Protein 3M05 (pdb70)

Structure (mmCIF, N/CA/C/O backbone):
data_3M05
#
_entry.id   3M05
#
_cell.length_a   119.774
_cell.length_b   119.774
_cell.length_c   119.349
_cell.angle_alpha   90.00
_cell.angle_beta   90.00
_cell.angle_gamma   90.00
#
_symmetry.space_group_name_H-M   'P 43 21 2'
#
loop_
_entity.id
_entity.type
_entity.pdbx_description
1 polymer 'uncharacterized protein PEPE_1480'
2 non-polymer 'SULFATE ION'
3 water water
#
loop_
_atom_site.group_PDB
_atom_site.id
_atom_site.type_symbol
_atom_site.label_atom_id
_atom_site.label_alt_id
_atom_site.label_comp_id
_atom_site.label_asym_id
_atom_site.label_entity_id
_atom_site.label_seq_id
_atom_site.pdbx_PDB_ins_code
_atom_site.Cartn_x
_atom_site.Cartn_y
_atom_site.Cartn_z
_atom_site.occupancy
_atom_site.B_iso_or_equiv
_atom_site.auth_seq_id
_atom_site.auth_comp_id
_atom_site.auth_asym_id
_atom_site.auth_atom_id
_atom_site.pdbx_PDB_model_num
ATOM 1 N N . ALA A 1 3 ? 68.536 116.655 75.578 1.00 172.03 0 ALA A N 1
ATOM 2 C CA . ALA A 1 3 ? 69.024 115.540 76.383 1.00 173.11 0 ALA A CA 1
ATOM 3 C C . ALA A 1 3 ? 68.561 114.210 75.797 1.00 180.25 0 ALA A C 1
ATOM 4 O O . ALA A 1 3 ? 68.518 113.192 76.493 1.00 183.24 0 ALA A O 1
ATOM 14 N N . ALA A 1 5 ? 69.813 111.854 73.859 1.00 147.94 2 ALA A N 1
ATOM 15 C CA . ALA A 1 5 ? 70.964 111.137 73.307 1.00 135.39 2 ALA A CA 1
ATOM 16 C C . ALA A 1 5 ? 70.530 109.890 72.542 1.00 129.28 2 ALA A C 1
ATOM 17 O O . ALA A 1 5 ? 70.124 108.897 73.140 1.00 135.29 2 ALA A O 1
ATOM 19 N N . THR A 1 6 ? 70.612 109.944 71.219 1.00 114.38 3 THR A N 1
ATOM 20 C CA . THR A 1 6 ? 70.112 108.854 70.393 1.00 98.03 3 THR A CA 1
ATOM 21 C C . THR A 1 6 ? 71.241 108.153 69.669 1.00 90.28 3 THR A C 1
ATOM 22 O O . THR A 1 6 ? 72.225 108.782 69.274 1.00 90.14 3 THR A O 1
ATOM 26 N N . LYS A 1 7 ? 71.096 106.840 69.523 1.00 88.41 4 LYS A N 1
ATOM 27 C CA . LYS A 1 7 ? 72.041 106.017 68.776 1.00 86.56 4 LYS A CA 1
ATOM 28 C C . LYS A 1 7 ? 71.274 105.152 67.769 1.00 84.37 4 LYS A C 1
ATOM 29 O O . LYS A 1 7 ? 70.078 104.910 67.931 1.00 84.12 4 LYS A O 1
ATOM 35 N N . LEU A 1 8 ? 71.962 104.708 66.720 1.00 80.87 5 LEU A N 1
ATOM 36 C CA . LEU A 1 8 ? 71.396 103.763 65.761 1.00 73.27 5 LEU A CA 1
ATOM 37 C C . LEU A 1 8 ? 72.111 102.424 65.813 1.00 72.52 5 LEU A C 1
ATOM 38 O O . LEU A 1 8 ? 73.326 102.354 65.634 1.00 73.62 5 LEU A O 1
ATOM 43 N N . VAL A 1 9 ? 71.366 101.353 66.046 1.00 68.04 6 VAL A N 1
ATOM 44 C CA . VAL A 1 9 ? 71.984 100.038 65.999 1.00 71.48 6 VAL A CA 1
ATOM 45 C C . VAL A 1 9 ? 71.576 99.262 64.753 1.00 73.13 6 VAL A C 1
ATOM 46 O O . VAL A 1 9 ? 70.410 99.218 64.366 1.00 74.52 6 VAL A O 1
ATOM 50 N N . ILE A 1 10 ? 72.569 98.667 64.120 1.00 73.09 7 ILE A N 1
ATOM 51 C CA . ILE A 1 10 ? 72.354 97.878 62.932 1.00 77.82 7 ILE A CA 1
ATOM 52 C C . ILE A 1 10 ? 72.717 96.457 63.278 1.00 80.41 7 ILE A C 1
ATOM 53 O O . ILE A 1 10 ? 73.857 96.186 63.646 1.00 82.39 7 ILE A O 1
ATOM 58 N N . ALA A 1 11 ? 71.749 95.552 63.182 1.00 75.81 8 ALA A N 1
ATOM 59 C CA . ALA A 1 11 ? 71.988 94.163 63.534 1.00 71.37 8 ALA A CA 1
ATOM 60 C C . ALA A 1 11 ? 71.766 93.292 62.333 1.00 82.33 8 ALA A C 1
ATOM 61 O O . ALA A 1 11 ? 70.693 93.322 61.746 1.00 87.87 8 ALA A O 1
ATOM 63 N N . ILE A 1 12 ? 72.782 92.523 61.953 1.00 85.82 9 ILE A N 1
ATOM 64 C CA . ILE A 1 12 ? 72.617 91.576 60.858 1.00 77.51 9 ILE A CA 1
ATOM 65 C C . ILE A 1 12 ? 72.506 90.192 61.433 1.00 75.96 9 ILE A C 1
ATOM 66 O O . ILE A 1 12 ? 73.230 89.841 62.352 1.00 88.26 9 ILE A O 1
ATOM 71 N N . VAL A 1 13 ? 71.604 89.404 60.878 1.00 65.12 10 VAL A N 1
ATOM 72 C CA . VAL A 1 13 ? 71.043 88.294 61.619 1.00 69.77 10 VAL A CA 1
ATOM 73 C C . VAL A 1 13 ? 70.478 87.277 60.646 1.00 78.17 10 VAL A C 1
ATOM 74 O O . VAL A 1 13 ? 70.167 87.626 59.506 1.00 78.58 10 VAL A O 1
ATOM 78 N N . GLN A 1 14 ? 70.354 86.022 61.067 1.00 78.98 11 GLN A N 1
ATOM 79 C CA . GLN A 1 14 ? 69.943 85.005 60.111 1.00 89.69 11 GLN A CA 1
ATOM 80 C C . GLN A 1 14 ? 68.435 84.903 59.916 1.00 88.02 11 GLN A C 1
ATOM 81 O O . GLN A 1 14 ? 67.669 85.027 60.866 1.00 89.57 11 GLN A O 1
ATOM 87 N N . ASP A 1 15 ? 68.005 84.680 58.679 1.00 85.26 12 ASP A N 1
ATOM 88 C CA . ASP A 1 15 ? 66.573 84.611 58.410 1.00 81.37 12 ASP A CA 1
ATOM 89 C C . ASP A 1 15 ? 65.839 83.774 59.470 1.00 82.54 12 ASP A C 1
ATOM 90 O O . ASP A 1 15 ? 64.748 84.137 59.899 1.00 83.24 12 ASP A O 1
ATOM 95 N N . LYS A 1 16 ? 66.452 82.676 59.911 1.00 85.47 13 LYS A N 1
ATOM 96 C CA . LYS A 1 16 ? 65.847 81.764 60.891 1.00 91.72 13 LYS A CA 1
ATOM 97 C C . LYS A 1 16 ? 65.406 82.495 62.140 1.00 94.93 13 LYS A C 1
ATOM 98 O O . LYS A 1 16 ? 64.289 82.297 62.619 1.00 99.33 13 LYS A O 1
ATOM 104 N N . ASP A 1 17 ? 66.289 83.344 62.664 1.00 91.24 14 ASP A N 1
ATOM 105 C CA . ASP A 1 17 ? 66.047 84.016 63.938 1.00 93.58 14 ASP A CA 1
ATOM 106 C C . ASP A 1 17 ? 65.298 85.327 63.792 1.00 95.18 14 ASP A C 1
ATOM 107 O O . ASP A 1 17 ? 64.775 85.862 64.769 1.00 99.79 14 ASP A O 1
ATOM 112 N N . ALA A 1 18 ? 65.244 85.840 62.571 1.00 92.43 15 ALA A N 1
ATOM 113 C CA . ALA A 1 18 ? 64.638 87.141 62.317 1.00 88.34 15 ALA A CA 1
ATOM 114 C C . ALA A 1 18 ? 63.182 87.259 62.780 1.00 86.87 15 ALA A C 1
ATOM 115 O O . ALA A 1 18 ? 62.751 88.312 63.235 1.00 85.21 15 ALA A O 1
ATOM 117 N N . ASN A 1 19 ? 62.411 86.191 62.672 1.00 87.21 16 ASN A N 1
ATOM 118 C CA . ASN A 1 19 ? 61.032 86.295 63.111 1.00 89.24 16 ASN A CA 1
ATOM 119 C C . ASN A 1 19 ? 60.898 86.522 64.604 1.00 88.45 16 ASN A C 1
ATOM 120 O O . ASN A 1 19 ? 60.406 87.556 65.030 1.00 86.61 16 ASN A O 1
ATOM 125 N N . TYR A 1 20 ? 61.352 85.560 65.394 1.00 91.12 17 TYR A N 1
ATOM 126 C CA . TYR A 1 20 ? 61.336 85.682 66.846 1.00 87.78 17 TYR A CA 1
ATOM 127 C C . TYR A 1 20 ? 61.934 86.995 67.335 1.00 89.23 17 TYR A C 1
ATOM 128 O O . TYR A 1 20 ? 61.403 87.620 68.243 1.00 97.35 17 TYR A O 1
ATOM 137 N N . LEU A 1 21 ? 63.046 87.410 66.746 1.00 82.17 18 LEU A N 1
ATOM 138 C CA . LEU A 1 21 ? 63.650 88.672 67.138 1.00 83.07 18 LEU A CA 1
ATOM 139 C C . LEU A 1 21 ? 62.699 89.847 66.931 1.00 87.87 18 LEU A C 1
ATOM 140 O O . LEU A 1 21 ? 62.445 90.618 67.848 1.00 89.89 18 LEU A O 1
ATOM 145 N N . SER A 1 22 ? 62.175 89.988 65.721 1.00 89.07 19 SER A N 1
ATOM 146 C CA . SER A 1 22 ? 61.330 91.131 65.411 1.00 81.20 19 SER A CA 1
ATOM 147 C C . SER A 1 22 ? 60.114 91.166 66.308 1.00 80.93 19 SER A C 1
ATOM 148 O O . SER A 1 22 ? 59.660 92.238 66.664 1.00 88.76 19 SER A O 1
ATOM 151 N N . ASP A 1 23 ? 59.597 89.999 66.678 1.00 80.45 20 ASP A N 1
ATOM 152 C CA . ASP A 1 23 ? 58.481 89.920 67.625 1.00 88.52 20 ASP A CA 1
ATOM 153 C C . ASP A 1 23 ? 58.931 90.330 69.018 1.00 86.71 20 ASP A C 1
ATOM 154 O O . ASP A 1 23 ? 58.179 90.935 69.772 1.00 85.17 20 ASP A O 1
ATOM 159 N N . GLN A 1 24 ? 60.166 89.988 69.351 1.00 83.80 21 GLN A N 1
ATOM 160 C CA . GLN A 1 24 ? 60.748 90.370 70.619 1.00 81.19 21 GLN A CA 1
ATOM 161 C C . GLN A 1 24 ? 60.753 91.874 70.707 1.00 80.10 21 GLN A C 1
ATOM 162 O O . GLN A 1 24 ? 60.139 92.447 71.587 1.00 87.21 21 GLN A O 1
ATOM 168 N N . PHE A 1 25 ? 61.449 92.506 69.774 1.00 79.79 22 PHE A N 1
ATOM 169 C CA . PHE A 1 25 ? 61.506 93.962 69.670 1.00 85.15 22 PHE A CA 1
ATOM 170 C C . PHE A 1 25 ? 60.183 94.664 69.906 1.00 84.81 22 PHE A C 1
ATOM 171 O O . PHE A 1 25 ? 60.126 95.724 70.532 1.00 83.32 22 PHE A O 1
ATOM 179 N N . ILE A 1 26 ? 59.123 94.090 69.360 1.00 77.78 23 ILE A N 1
ATOM 180 C CA . ILE A 1 26 ? 57.817 94.693 69.479 1.00 74.43 23 ILE A CA 1
ATOM 181 C C . ILE A 1 26 ? 57.350 94.579 70.923 1.00 83.40 23 ILE A C 1
ATOM 182 O O . ILE A 1 26 ? 57.081 95.581 71.565 1.00 83.63 23 ILE A O 1
ATOM 187 N N . ASP A 1 27 ? 57.281 93.359 71.445 1.00 92.75 24 ASP A N 1
ATOM 188 C CA . ASP A 1 27 ? 56.840 93.146 72.823 1.00 98.00 24 ASP A CA 1
ATOM 189 C C . ASP A 1 27 ? 57.788 93.817 73.798 1.00 91.54 24 ASP A C 1
ATOM 190 O O . ASP A 1 27 ? 57.505 93.926 74.976 1.00 99.27 24 ASP A O 1
ATOM 195 N N . GLN A 1 28 ? 58.928 94.261 73.304 1.00 84.52 25 GLN A N 1
ATOM 196 C CA . GLN A 1 28 ? 59.910 94.886 74.166 1.00 91.47 25 GLN A CA 1
ATOM 197 C C . GLN A 1 28 ? 59.906 96.369 73.916 1.00 87.83 25 GLN A C 1
ATOM 198 O O . GLN A 1 28 ? 60.705 97.113 74.472 1.00 84.35 25 GLN A O 1
ATOM 204 N N . ASN A 1 29 ? 59.012 96.805 73.047 1.00 92.26 26 ASN A N 1
ATOM 205 C CA . ASN A 1 29 ? 58.854 98.225 72.846 1.00 94.07 26 ASN A CA 1
ATOM 206 C C . ASN A 1 29 ? 60.129 98.785 72.214 1.00 86.38 26 ASN A C 1
ATOM 207 O O . ASN A 1 29 ? 60.762 99.698 72.740 1.00 84.30 26 ASN A O 1
ATOM 212 N N . VAL A 1 30 ? 60.510 98.210 71.079 1.00 79.09 27 VAL A N 1
ATOM 213 C CA . VAL A 1 30 ? 61.658 98.696 70.336 1.00 79.62 27 VAL A CA 1
ATOM 214 C C . VAL A 1 30 ? 61.278 98.941 68.885 1.00 85.38 27 VAL A C 1
ATOM 215 O O . VAL A 1 30 ? 60.970 97.995 68.151 1.00 91.21 27 VAL A O 1
ATOM 219 N N . ARG A 1 31 ? 61.286 100.201 68.461 1.00 83.11 28 ARG A N 1
ATOM 220 C CA . ARG A 1 31 ? 60.941 100.487 67.077 1.00 84.79 28 ARG A CA 1
ATOM 221 C C . ARG A 1 31 ? 62.124 100.050 66.208 1.00 80.42 28 ARG A C 1
ATOM 222 O O . ARG A 1 31 ? 63.131 100.746 66.111 1.00 79.90 28 ARG A O 1
ATOM 230 N N . ALA A 1 32 ? 62.007 98.867 65.616 1.00 77.24 29 ALA A N 1
ATOM 231 C CA . ALA A 1 32 ? 62.993 98.387 64.661 1.00 76.20 29 ALA A CA 1
ATOM 232 C C . ALA A 1 32 ? 62.392 98.392 63.263 1.00 77.71 29 ALA A C 1
ATOM 233 O O . ALA A 1 32 ? 61.194 98.196 63.097 1.00 83.95 29 ALA A O 1
ATOM 235 N N . THR A 1 33 ? 63.221 98.632 62.258 1.00 73.84 30 THR A N 1
ATOM 236 C CA . THR A 1 33 ? 62.792 98.476 60.879 1.00 78.07 30 THR A CA 1
ATOM 237 C C . THR A 1 33 ? 63.689 97.453 60.194 1.00 76.29 30 THR A C 1
ATOM 238 O O . THR A 1 33 ? 64.905 97.454 60.364 1.00 80.13 30 THR A O 1
ATOM 242 N N . LYS A 1 34 ? 63.078 96.575 59.420 1.00 71.24 31 LYS A N 1
ATOM 243 C CA . LYS A 1 34 ? 63.752 95.369 58.981 1.00 72.39 31 LYS A CA 1
ATOM 244 C C . LYS A 1 34 ? 63.937 95.348 57.477 1.00 74.20 31 LYS A C 1
ATOM 245 O O . LYS A 1 34 ? 62.982 95.513 56.722 1.00 78.45 31 LYS A O 1
ATOM 251 N N . LEU A 1 35 ? 65.178 95.151 57.049 1.00 77.85 32 LEU A N 1
ATOM 252 C CA . LEU A 1 35 ? 65.500 94.999 55.633 1.00 82.74 32 LEU A CA 1
ATOM 253 C C . LEU A 1 35 ? 65.872 93.561 55.405 1.00 83.05 32 LEU A C 1
ATOM 254 O O . LEU A 1 35 ? 66.281 92.869 56.329 1.00 81.59 32 LEU A O 1
ATOM 259 N N . SER A 1 36 ? 65.752 93.108 54.168 1.00 83.73 33 SER A N 1
ATOM 260 C CA . SER A 1 36 ? 66.307 91.817 53.829 1.00 81.64 33 SER A CA 1
ATOM 261 C C . SER A 1 36 ? 67.484 92.015 52.894 1.00 77.06 33 SER A C 1
ATOM 262 O O . SER A 1 36 ? 67.440 92.798 51.948 1.00 75.34 33 SER A O 1
ATOM 265 N N . THR A 1 37 ? 68.542 91.281 53.180 1.00 76.92 34 THR A N 1
ATOM 266 C CA . THR A 1 37 ? 69.818 91.504 52.559 1.00 75.98 34 THR A CA 1
ATOM 267 C C . THR A 1 37 ? 70.405 90.161 52.134 1.00 80.06 34 THR A C 1
ATOM 268 O O . THR A 1 37 ? 69.760 89.120 52.277 1.00 84.89 34 THR A O 1
ATOM 272 N N . THR A 1 38 ? 71.606 90.178 51.577 1.00 78.78 35 THR A N 1
ATOM 273 C CA . THR A 1 38 ? 72.350 88.936 51.450 1.00 80.70 35 THR A CA 1
ATOM 274 C C . THR A 1 38 ? 73.682 89.104 52.151 1.00 83.73 35 THR A C 1
ATOM 275 O O . THR A 1 38 ? 74.085 90.224 52.486 1.00 81.66 35 THR A O 1
ATOM 279 N N . GLY A 1 39 ? 74.356 87.985 52.375 1.00 81.88 36 GLY A N 1
ATOM 280 C CA . GLY A 1 39 ? 75.655 88.005 53.003 1.00 85.51 36 GLY A CA 1
ATOM 281 C C . GLY A 1 39 ? 76.271 86.633 53.148 1.00 89.46 36 GLY A C 1
ATOM 282 O O . GLY A 1 39 ? 75.652 85.584 52.881 1.00 84.95 36 GLY A O 1
ATOM 283 N N . GLY A 1 40 ? 77.516 86.640 53.595 1.00 92.10 37 GLY A N 1
ATOM 284 C CA . GLY A 1 40 ? 78.191 85.390 53.835 1.00 101.15 37 GLY A CA 1
ATOM 285 C C . GLY A 1 40 ? 78.908 84.925 52.594 1.00 102.92 37 GLY A C 1
ATOM 286 O O . GLY A 1 40 ? 78.772 85.514 51.511 1.00 103.06 37 GLY A O 1
ATOM 287 N N . PHE A 1 41 ? 79.682 83.864 52.770 1.00 95.12 38 PHE A N 1
ATOM 288 C CA . PHE A 1 41 ? 80.489 83.304 51.709 1.00 91.16 38 PHE A CA 1
ATOM 289 C C . PHE A 1 41 ? 79.591 82.899 50.544 1.00 92.03 38 PHE A C 1
ATOM 290 O O . PHE A 1 41 ? 79.938 83.078 49.371 1.00 89.84 38 PHE A O 1
ATOM 298 N N . LEU A 1 42 ? 78.421 82.366 50.879 1.00 88.88 39 LEU A N 1
ATOM 299 C CA . LEU A 1 42 ? 77.512 81.850 49.872 1.00 80.54 39 LEU A CA 1
ATOM 300 C C . LEU A 1 42 ? 76.553 82.921 49.388 1.00 84.14 39 LEU A C 1
ATOM 301 O O . LEU A 1 42 ? 75.749 82.691 48.480 1.00 85.48 39 LEU A O 1
ATOM 306 N N . GLN A 1 43 ? 76.655 84.095 49.997 1.00 85.01 40 GLN A N 1
ATOM 307 C CA . GLN A 1 43 ? 75.832 85.230 49.614 1.00 84.04 40 GLN A CA 1
ATOM 308 C C . GLN A 1 43 ? 74.368 84.862 49.704 1.00 82.97 40 GLN A C 1
ATOM 309 O O . GLN A 1 43 ? 73.570 85.178 48.818 1.00 69.48 40 GLN A O 1
ATOM 315 N N . SER A 1 44 ? 74.038 84.190 50.800 1.00 88.47 41 SER A N 1
ATOM 316 C CA . SER A 1 44 ? 72.695 83.734 51.044 1.00 88.41 41 SER A CA 1
ATOM 317 C C . SER A 1 44 ? 71.882 84.874 51.595 1.00 88.05 41 SER A C 1
ATOM 318 O O . SER A 1 44 ? 72.374 85.988 51.742 1.00 90.25 41 SER A O 1
ATOM 321 N N . GLY A 1 45 ? 70.626 84.592 51.905 1.00 85.76 42 GLY A N 1
ATOM 322 C CA . GLY A 1 45 ? 69.743 85.612 52.418 1.00 82.04 42 GLY A CA 1
ATOM 323 C C . GLY A 1 45 ? 69.835 85.699 53.914 1.00 86.65 42 GLY A C 1
ATOM 324 O O . GLY A 1 45 ? 69.961 84.693 54.608 1.00 96.29 42 GLY A O 1
ATOM 325 N N . ASN A 1 46 ? 69.789 86.920 54.414 1.00 85.23 43 ASN A N 1
ATOM 326 C CA . ASN A 1 46 ? 69.681 87.148 55.841 1.00 83.86 43 ASN A CA 1
ATOM 327 C C . ASN A 1 46 ? 68.873 88.414 56.039 1.00 85.56 43 ASN A C 1
ATOM 328 O O . ASN A 1 46 ? 68.397 88.990 55.067 1.00 91.59 43 ASN A O 1
ATOM 333 N N . THR A 1 47 ? 68.692 88.845 57.280 1.00 78.14 44 THR A N 1
ATOM 334 C CA . THR A 1 47 ? 68.054 90.129 57.484 1.00 75.81 44 THR A CA 1
ATOM 335 C C . THR A 1 47 ? 68.893 91.092 58.310 1.00 77.89 44 THR A C 1
ATOM 336 O O . THR A 1 47 ? 69.747 90.698 59.096 1.00 73.80 44 THR A O 1
ATOM 340 N N . THR A 1 48 ? 68.626 92.370 58.097 1.00 81.10 45 THR A N 1
ATOM 341 C CA . THR A 1 48 ? 69.321 93.442 58.755 1.00 78.16 45 THR A CA 1
ATOM 342 C C . THR A 1 48 ? 68.244 94.245 59.433 1.00 80.02 45 THR A C 1
ATOM 343 O O . THR A 1 48 ? 67.176 94.453 58.873 1.00 82.34 45 THR A O 1
ATOM 347 N N . PHE A 1 49 ? 68.520 94.671 60.655 1.00 80.86 46 PHE A N 1
ATOM 348 C CA . PHE A 1 49 ? 67.618 95.523 61.395 1.00 73.20 46 PHE A CA 1
ATOM 349 C C . PHE A 1 49 ? 68.258 96.888 61.577 1.00 73.79 46 PHE A C 1
ATOM 350 O O . PHE A 1 49 ? 69.470 96.997 61.741 1.00 70.26 46 PHE A O 1
ATOM 366 N N . ILE A 1 51 ? 67.718 100.348 64.012 1.00 84.58 48 ILE A N 1
ATOM 367 C CA . ILE A 1 51 ? 67.011 100.652 65.235 1.00 85.69 48 ILE A CA 1
ATOM 368 C C . ILE A 1 51 ? 67.399 101.999 65.813 1.00 90.02 48 ILE A C 1
ATOM 369 O O . ILE A 1 51 ? 68.469 102.142 66.408 1.00 87.28 48 ILE A O 1
ATOM 374 N N . GLY A 1 52 ? 66.524 102.985 65.630 1.00 88.40 49 GLY A N 1
ATOM 375 C CA . GLY A 1 52 ? 66.664 104.245 66.332 1.00 90.50 49 GLY A CA 1
ATOM 376 C C . GLY A 1 52 ? 66.272 104.012 67.774 1.00 90.48 49 GLY A C 1
ATOM 377 O O . GLY A 1 52 ? 65.154 103.569 68.046 1.00 101.15 49 GLY A O 1
ATOM 378 N N . ILE A 1 53 ? 67.190 104.289 68.695 1.00 74.42 50 ILE A N 1
ATOM 379 C CA . ILE A 1 53 ? 66.944 104.050 70.112 1.00 78.75 50 ILE A CA 1
ATOM 380 C C . ILE A 1 53 ? 67.725 105.043 70.975 1.00 85.35 50 ILE A C 1
ATOM 381 O O . ILE A 1 53 ? 68.757 105.564 70.554 1.00 92.88 50 ILE A O 1
ATOM 386 N N . GLU A 1 54 ? 67.236 105.312 72.181 1.00 82.95 51 GLU A N 1
ATOM 387 C CA . GLU A 1 54 ? 67.937 106.217 73.086 1.00 86.30 51 GLU A CA 1
ATOM 388 C C . GLU A 1 54 ? 69.158 105.527 73.690 1.00 93.47 51 GLU A C 1
ATOM 389 O O . GLU A 1 54 ? 69.096 104.367 74.085 1.00 93.09 51 GLU A O 1
ATOM 395 N N . GLU A 1 55 ? 70.265 106.257 73.760 1.00 96.70 52 GLU A N 1
ATOM 396 C CA . GLU A 1 55 ? 71.541 105.721 74.222 1.00 89.81 52 GLU A CA 1
ATOM 397 C C . GLU A 1 55 ? 71.415 104.830 75.438 1.00 86.53 52 GLU A C 1
ATOM 398 O O . GLU A 1 55 ? 71.975 103.743 75.474 1.00 86.59 52 GLU A O 1
ATOM 404 N N . GLU A 1 56 ? 70.681 105.296 76.440 1.00 94.20 53 GLU A N 1
ATOM 405 C CA . GLU A 1 56 ? 70.560 104.571 77.705 1.00 97.27 53 GLU A CA 1
ATOM 406 C C . GLU A 1 56 ? 70.045 103.141 77.505 1.00 92.24 53 GLU A C 1
ATOM 407 O O . GLU A 1 56 ? 70.347 102.249 78.296 1.00 88.75 53 GLU A O 1
ATOM 413 N N . ARG A 1 57 ? 69.303 102.917 76.426 1.00 91.91 54 ARG A N 1
ATOM 414 C CA . ARG A 1 57 ? 68.658 101.623 76.198 1.00 92.02 54 ARG A CA 1
ATOM 415 C C . ARG A 1 57 ? 69.440 100.625 75.339 1.00 92.77 54 ARG A C 1
ATOM 416 O O . ARG A 1 57 ? 69.023 99.475 75.190 1.00 98.43 54 ARG A O 1
ATOM 424 N N . VAL A 1 58 ? 70.548 101.057 74.754 1.00 81.41 55 VAL A N 1
ATOM 425 C CA . VAL A 1 58 ? 71.301 100.185 73.862 1.00 79.99 55 VAL A CA 1
ATOM 426 C C . VAL A 1 58 ? 71.591 98.774 74.392 1.00 89.06 55 VAL A C 1
ATOM 427 O O . VAL A 1 58 ? 71.252 97.771 73.753 1.00 85.44 55 VAL A O 1
ATOM 431 N N . PRO A 1 59 ? 72.238 98.685 75.560 1.00 91.05 56 PRO A N 1
ATOM 432 C CA . PRO A 1 59 ? 72.640 97.357 76.025 1.00 89.13 56 PRO A CA 1
ATOM 433 C C . PRO A 1 59 ? 71.424 96.467 76.222 1.00 88.23 56 PRO A C 1
ATOM 434 O O . PRO A 1 59 ? 71.536 95.246 76.037 1.00 88.66 56 PRO A O 1
ATOM 438 N N . GLU A 1 60 ? 70.293 97.073 76.592 1.00 80.62 57 GLU A N 1
ATOM 439 C CA . GLU A 1 60 ? 69.032 96.349 76.644 1.00 82.10 57 GLU A CA 1
ATOM 440 C C . GLU A 1 60 ? 68.811 95.693 75.286 1.00 78.81 57 GLU A C 1
ATOM 441 O O . GLU A 1 60 ? 68.675 94.473 75.176 1.00 79.09 57 GLU A O 1
ATOM 447 N N . VAL A 1 61 ? 68.804 96.516 74.250 1.00 69.64 58 VAL A N 1
ATOM 448 C CA . VAL A 1 61 ? 68.668 96.032 72.892 1.00 72.18 58 VAL A CA 1
ATOM 449 C C . VAL A 1 61 ? 69.694 94.958 72.525 1.00 79.32 58 VAL A C 1
ATOM 450 O O . VAL A 1 61 ? 69.341 93.929 71.952 1.00 83.73 58 VAL A O 1
ATOM 454 N N . LEU A 1 62 ? 70.969 95.196 72.821 1.00 79.63 59 LEU A N 1
ATOM 455 C CA . LEU A 1 62 ? 71.993 94.219 72.447 1.00 79.79 59 LEU A CA 1
ATOM 456 C C . LEU A 1 62 ? 71.738 92.872 73.099 1.00 85.20 59 LEU A C 1
ATOM 457 O O . LEU A 1 62 ? 71.921 91.828 72.472 1.00 81.07 59 LEU A O 1
ATOM 462 N N . GLU A 1 63 ? 71.308 92.893 74.356 1.00 90.39 60 GLU A N 1
ATOM 463 C CA . GLU A 1 63 ? 71.041 91.644 75.036 1.00 98.23 60 GLU A CA 1
ATOM 464 C C . GLU A 1 63 ? 69.823 90.965 74.431 1.00 91.78 60 GLU A C 1
ATOM 465 O O . GLU A 1 63 ? 69.774 89.744 74.330 1.00 88.49 60 GLU A O 1
ATOM 471 N N . ILE A 1 64 ? 68.845 91.756 74.015 1.00 91.84 61 ILE A N 1
ATOM 472 C CA . ILE A 1 64 ? 67.673 91.205 73.339 1.00 92.05 61 ILE A CA 1
ATOM 473 C C . ILE A 1 64 ? 68.111 90.372 72.146 1.00 89.40 61 ILE A C 1
ATOM 474 O O . ILE A 1 64 ? 67.600 89.270 71.914 1.00 91.91 61 ILE A O 1
ATOM 479 N N . ILE A 1 65 ? 69.064 90.921 71.399 1.00 77.81 62 ILE A N 1
ATOM 480 C CA . ILE A 1 65 ? 69.590 90.289 70.201 1.00 75.88 62 ILE A CA 1
ATOM 481 C C . ILE A 1 65 ? 70.412 89.053 70.530 1.00 77.75 62 ILE A C 1
ATOM 482 O O . ILE A 1 65 ? 70.216 87.991 69.946 1.00 73.36 62 ILE A O 1
ATOM 487 N N . LYS A 1 66 ? 71.348 89.197 71.458 1.00 81.12 63 LYS A N 1
ATOM 488 C CA . LYS A 1 66 ? 72.222 88.093 71.807 1.00 78.41 63 LYS A CA 1
ATOM 489 C C . LYS A 1 66 ? 71.407 86.852 72.107 1.00 79.45 63 LYS A C 1
ATOM 490 O O . LYS A 1 66 ? 71.678 85.785 71.566 1.00 84.60 63 LYS A O 1
ATOM 496 N N . LYS A 1 67 ? 70.395 87.005 72.952 1.00 76.24 64 LYS A N 1
ATOM 497 C CA . LYS A 1 67 ? 69.537 85.892 73.334 1.00 83.42 64 LYS A CA 1
ATOM 498 C C . LYS A 1 67 ? 68.812 85.309 72.128 1.00 92.20 64 LYS A C 1
ATOM 499 O O . LYS A 1 67 ? 68.686 84.089 71.981 1.00 95.59 64 LYS A O 1
ATOM 505 N N . ALA A 1 68 ? 68.333 86.198 71.267 1.00 93.29 65 ALA A N 1
ATOM 506 C CA . ALA A 1 68 ? 67.510 85.808 70.134 1.00 91.68 65 ALA A CA 1
ATOM 507 C C . ALA A 1 68 ? 68.296 85.101 69.045 1.00 88.23 65 ALA A C 1
ATOM 508 O O . ALA A 1 68 ? 67.761 84.242 68.353 1.00 92.78 65 ALA A O 1
ATOM 510 N N . SER A 1 69 ? 69.564 85.462 68.898 1.00 79.33 66 SER A N 1
ATOM 511 C CA . SER A 1 69 ? 70.288 85.130 67.686 1.00 82.00 66 SER A CA 1
ATOM 512 C C . SER A 1 69 ? 71.743 84.723 67.882 1.00 89.00 66 SER A C 1
ATOM 513 O O . SER A 1 69 ? 72.500 84.649 66.917 1.00 92.59 66 SER A O 1
ATOM 516 N N . HIS A 1 70 ? 72.149 84.467 69.116 1.00 88.01 67 HIS A N 1
ATOM 517 C CA . HIS A 1 70 ? 73.521 84.053 69.336 1.00 87.63 67 HIS A CA 1
ATOM 518 C C . HIS A 1 70 ? 73.794 82.806 68.505 1.00 86.76 67 HIS A C 1
ATOM 519 O O . HIS A 1 70 ? 72.868 82.116 68.097 1.00 80.26 67 HIS A O 1
ATOM 526 N N . THR A 1 71 ? 75.072 82.552 68.239 1.00 87.67 68 THR A N 1
ATOM 527 C CA . THR A 1 71 ? 75.529 81.334 67.582 1.00 80.93 68 THR A CA 1
ATOM 528 C C . THR A 1 71 ? 75.351 80.134 68.499 1.00 81.02 68 THR A C 1
ATOM 529 O O . THR A 1 71 ? 75.786 80.134 69.651 1.00 80.35 68 THR A O 1
ATOM 533 N N . ARG A 1 72 ? 74.717 79.100 67.984 1.00 82.90 69 ARG A N 1
ATOM 534 C CA . ARG A 1 72 ? 74.556 77.887 68.742 1.00 85.37 69 ARG A CA 1
ATOM 535 C C . ARG A 1 72 ? 74.702 76.761 67.763 1.00 93.70 69 ARG A C 1
ATOM 536 O O . ARG A 1 72 ? 74.778 77.003 66.559 1.00 93.21 69 ARG A O 1
ATOM 544 N N . GLU A 1 73 ? 74.775 75.531 68.259 1.00 98.94 70 GLU A N 1
ATOM 545 C CA . GLU A 1 73 ? 74.600 74.400 67.361 1.00 101.32 70 GLU A CA 1
ATOM 546 C C . GLU A 1 73 ? 73.377 73.595 67.760 1.00 99.53 70 GLU A C 1
ATOM 547 O O . GLU A 1 73 ? 72.973 73.590 68.923 1.00 94.30 70 GLU A O 1
ATOM 553 N N . GLU A 1 74 ? 72.763 72.957 66.774 1.00 101.76 71 GLU A N 1
ATOM 554 C CA . GLU A 1 74 ? 71.568 72.181 67.015 1.00 108.34 71 GLU A CA 1
ATOM 555 C C . GLU A 1 74 ? 71.652 70.836 66.313 1.00 114.51 71 GLU A C 1
ATOM 556 O O . GLU A 1 74 ? 72.546 70.597 65.505 1.00 109.61 71 GLU A O 1
ATOM 562 N N . PHE A 1 75 ? 70.720 69.951 66.633 1.00 124.86 72 PHE A N 1
ATOM 563 C CA . PHE A 1 75 ? 70.699 68.646 65.999 1.00 130.02 72 PHE A CA 1
ATOM 564 C C . PHE A 1 75 ? 69.852 68.671 64.742 1.00 131.38 72 PHE A C 1
ATOM 565 O O . PHE A 1 75 ? 68.718 69.170 64.741 1.00 125.55 72 PHE A O 1
ATOM 581 N N . THR A 1 77 ? 68.967 66.341 60.957 1.00 157.45 74 THR A N 1
ATOM 582 C CA . THR A 1 77 ? 69.102 65.247 60.011 1.00 161.77 74 THR A CA 1
ATOM 583 C C . THR A 1 77 ? 68.824 65.795 58.604 1.00 157.07 74 THR A C 1
ATOM 584 O O . THR A 1 77 ? 67.907 66.609 58.414 1.00 148.19 74 THR A O 1
ATOM 588 N N . PRO A 1 78 ? 69.645 65.372 57.625 1.00 156.01 75 PRO A N 1
ATOM 589 C CA . PRO A 1 78 ? 69.546 65.717 56.197 1.00 153.63 75 PRO A CA 1
ATOM 590 C C . PRO A 1 78 ? 68.108 65.695 55.651 1.00 148.11 75 PRO A C 1
ATOM 591 O O . PRO A 1 78 ? 67.853 65.153 54.569 1.00 141.31 75 PRO A O 1
ATOM 595 N N . TYR A 1 92 ? 70.630 59.318 61.212 1.00 163.06 89 TYR A N 1
ATOM 596 C CA . TYR A 1 92 ? 71.599 59.694 62.240 1.00 165.81 89 TYR A CA 1
ATOM 597 C C . TYR A 1 92 ? 71.775 61.215 62.343 1.00 174.65 89 TYR A C 1
ATOM 598 O O . TYR A 1 92 ? 72.638 61.787 61.670 1.00 175.99 89 TYR A O 1
ATOM 600 N N . PRO A 1 93 ? 70.951 61.874 63.187 1.00 173.15 90 PRO A N 1
ATOM 601 C CA . PRO A 1 93 ? 71.072 63.316 63.425 1.00 164.29 90 PRO A CA 1
ATOM 602 C C . PRO A 1 93 ? 72.509 63.761 63.700 1.00 155.64 90 PRO A C 1
ATOM 603 O O . PRO A 1 93 ? 73.326 63.001 64.224 1.00 147.75 90 PRO A O 1
ATOM 607 N N . ILE A 1 94 ? 72.805 65.002 63.334 1.00 155.77 91 ILE A N 1
ATOM 608 C CA . ILE A 1 94 ? 74.128 65.570 63.547 1.00 154.80 91 ILE A CA 1
ATOM 609 C C . ILE A 1 94 ? 74.029 66.975 64.168 1.00 147.71 91 ILE A C 1
ATOM 610 O O . ILE A 1 94 ? 73.118 67.749 63.860 1.00 145.72 91 ILE A O 1
ATOM 615 N N . LYS A 1 95 ? 74.951 67.276 65.076 1.00 137.62 92 LYS A N 1
ATOM 616 C CA . LYS A 1 95 ? 75.046 68.601 65.660 1.00 124.95 92 LYS A CA 1
ATOM 617 C C . LYS A 1 95 ? 75.617 69.527 64.599 1.00 111.93 92 LYS A C 1
ATOM 618 O O . LYS A 1 95 ? 76.691 69.278 64.052 1.00 104.08 92 LYS A O 1
ATOM 624 N N . VAL A 1 96 ? 74.888 70.592 64.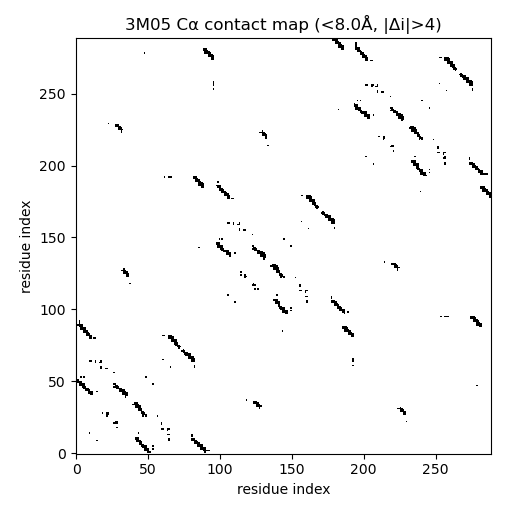300 1.00 109.25 93 VAL A N 1
ATOM 625 C CA . VAL A 1 96 ? 75.339 71.566 63.313 1.00 106.93 93 VAL A CA 1
ATOM 626 C C . VAL A 1 96 ? 75.143 73.019 63.802 1.00 97.15 93 VAL A C 1
ATOM 627 O O . VAL A 1 96 ? 74.217 73.316 64.563 1.00 94.25 93 VAL A O 1
ATOM 631 N N . GLN A 1 97 ? 76.038 73.909 63.377 1.00 88.23 94 GLN A N 1
ATOM 632 C CA . GLN A 1 97 ? 76.070 75.275 63.888 1.00 85.68 94 GLN A CA 1
ATOM 633 C C . GLN A 1 97 ? 75.117 76.191 63.125 1.00 91.73 94 GLN A C 1
ATOM 634 O O . GLN A 1 97 ? 75.014 76.126 61.889 1.00 85.59 94 GLN A O 1
ATOM 640 N N . VAL A 1 98 ? 74.427 77.040 63.885 1.00 93.06 95 VAL A N 1
ATOM 641 C CA . VAL A 1 98 ? 73.362 77.897 63.377 1.00 81.34 95 VAL A CA 1
ATOM 642 C C . VAL A 1 98 ? 73.371 79.209 64.129 1.00 83.60 95 VAL A C 1
ATOM 643 O O . VAL A 1 98 ? 73.937 79.310 65.212 1.00 83.86 95 VAL A O 1
ATOM 647 N N . GLY A 1 99 ? 72.731 80.216 63.556 1.00 88.21 96 GLY A N 1
ATOM 648 C CA . GLY A 1 99 ? 72.636 81.502 64.214 1.00 91.12 96 GLY A CA 1
ATOM 64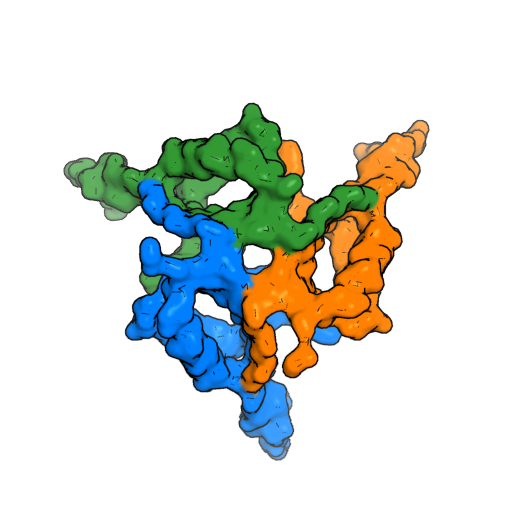9 C C . GLY A 1 99 ? 73.858 82.367 64.014 1.00 85.90 96 GLY A C 1
ATOM 650 O O . GLY A 1 99 ? 74.618 82.182 63.070 1.00 84.91 96 GLY A O 1
ATOM 651 N N . GLY A 1 100 ? 74.052 83.313 64.919 1.00 84.54 97 GLY A N 1
ATOM 652 C CA . GLY A 1 100 ? 75.106 84.291 64.767 1.00 81.39 97 GLY A CA 1
ATOM 653 C C . GLY A 1 100 ? 74.504 85.637 64.446 1.00 83.07 97 GLY A C 1
ATOM 654 O O . GLY A 1 100 ? 73.542 85.739 63.689 1.00 93.77 97 GLY A O 1
ATOM 655 N N . ALA A 1 101 ? 75.066 86.675 65.043 1.00 78.10 98 ALA A N 1
ATOM 656 C CA . ALA A 1 101 ? 74.599 88.033 64.831 1.00 73.53 98 ALA A CA 1
ATOM 657 C C . ALA A 1 101 ? 75.810 88.929 64.820 1.00 81.08 98 ALA A C 1
ATOM 658 O O . ALA A 1 101 ? 76.711 88.767 65.623 1.00 89.88 98 ALA A O 1
ATOM 660 N N . THR A 1 102 ? 75.853 89.868 63.898 1.00 85.02 99 THR A N 1
ATOM 661 C CA . THR A 1 102 ? 76.864 90.904 63.978 1.00 89.84 99 THR A CA 1
ATOM 662 C C . THR A 1 102 ? 76.108 92.216 64.123 1.00 84.03 99 THR A C 1
ATOM 663 O O . THR A 1 102 ? 75.113 92.450 63.434 1.00 79.41 99 THR A O 1
ATOM 667 N N . VAL A 1 103 ? 76.530 93.044 65.066 1.00 76.34 100 VAL A N 1
ATOM 668 C CA . VAL A 1 103 ? 75.799 94.276 65.305 1.00 76.35 100 VAL A CA 1
ATOM 669 C C . VAL A 1 103 ? 76.738 95.425 65.557 1.00 75.22 100 VAL A C 1
ATOM 670 O O . VAL A 1 103 ? 77.819 95.250 66.091 1.00 73.09 100 VAL A O 1
ATOM 674 N N . LEU A 1 104 ? 76.324 96.604 65.125 1.00 80.32 101 LEU A N 1
ATOM 675 C CA . LEU A 1 104 ? 77.130 97.790 65.302 1.00 84.44 101 LEU A CA 1
ATOM 676 C C . LEU A 1 104 ? 76.221 98.940 65.694 1.00 83.64 101 LEU A C 1
ATOM 677 O O . LEU A 1 104 ? 75.114 99.081 65.182 1.00 83.60 101 LEU A O 1
ATOM 682 N N . VAL A 1 105 ? 76.678 99.727 66.655 1.00 79.36 102 VAL A N 1
ATOM 683 C CA . VAL A 1 105 ? 75.901 100.846 67.122 1.00 76.05 102 VAL A CA 1
ATOM 684 C C . VAL A 1 105 ? 76.619 102.119 66.747 1.00 72.93 102 VAL A C 1
ATOM 685 O O . VAL A 1 105 ? 77.779 102.329 67.109 1.00 65.66 102 VAL A O 1
ATOM 689 N N . LEU A 1 106 ? 75.904 102.945 65.990 1.00 73.80 103 LEU A N 1
ATOM 690 C CA . LEU A 1 106 ? 76.408 104.199 65.468 1.00 77.43 103 LEU A CA 1
ATOM 691 C C . LEU A 1 106 ? 75.840 105.346 66.294 1.00 84.67 103 LEU A C 1
ATOM 692 O O . LEU A 1 106 ? 74.743 105.244 66.847 1.00 81.71 103 LEU A O 1
ATOM 697 N N . PRO A 1 107 ? 76.584 106.457 66.363 1.00 87.55 104 PRO A N 1
ATOM 698 C CA . PRO A 1 107 ? 76.121 107.716 66.948 1.00 85.50 104 PRO A CA 1
ATOM 699 C C . PRO A 1 107 ? 75.061 108.380 66.075 1.00 90.97 104 PRO A C 1
ATOM 700 O O . PRO A 1 107 ? 75.025 108.160 64.863 1.00 84.56 104 PRO A O 1
ATOM 704 N N . VAL A 1 108 ? 74.217 109.205 66.682 1.00 96.06 105 VAL A N 1
ATOM 705 C CA . VAL A 1 108 ? 73.229 109.953 65.915 1.00 90.89 105 VAL A CA 1
ATOM 706 C C . VAL A 1 108 ? 73.242 111.434 66.273 1.00 93.18 105 VAL A C 1
ATOM 707 O O . VAL A 1 108 ? 73.017 111.804 67.428 1.00 97.21 105 VAL A O 1
ATOM 711 N N . ASP A 1 109 ? 73.521 112.270 65.277 1.00 89.64 106 ASP A N 1
ATOM 712 C CA . ASP A 1 109 ? 73.591 113.712 65.474 1.00 89.13 106 ASP A CA 1
ATOM 713 C C . ASP A 1 109 ? 72.226 114.290 65.842 1.00 85.76 106 ASP A C 1
ATOM 714 O O . ASP A 1 109 ? 72.115 115.137 66.725 1.00 84.27 106 ASP A O 1
ATOM 719 N N . GLN A 1 110 ? 71.181 113.818 65.176 1.00 84.70 107 GLN A N 1
ATOM 720 C CA . GLN A 1 110 ? 69.856 114.391 65.371 1.00 82.76 107 GLN A CA 1
ATOM 721 C C . GLN A 1 110 ? 68.759 113.388 65.026 1.00 83.03 107 GLN A C 1
ATOM 722 O O . GLN A 1 110 ? 68.932 112.558 64.148 1.00 87.36 107 GLN A O 1
ATOM 728 N N . PHE A 1 111 ? 67.636 113.466 65.728 1.00 82.90 108 PHE A N 1
ATOM 729 C CA . PHE A 1 111 ? 66.548 112.508 65.564 1.00 80.30 108 PHE A CA 1
ATOM 730 C C . PHE A 1 111 ? 65.186 113.179 65.682 1.00 82.24 108 PHE A C 1
ATOM 731 O O . PHE A 1 111 ? 64.880 113.791 66.706 1.00 89.82 108 PHE A O 1
ATOM 739 N N . GLU A 1 112 ? 64.360 113.017 64.651 1.00 77.42 109 GLU A N 1
ATOM 740 C CA . GLU A 1 112 ? 63.037 113.623 64.595 1.00 83.26 109 GLU A CA 1
ATOM 741 C C . GLU A 1 112 ? 61.946 112.610 64.261 1.00 89.76 109 GLU A C 1
ATOM 742 O O . GLU A 1 112 ? 62.170 111.673 63.495 1.00 96.86 109 GLU A O 1
ATOM 748 N N . ARG A 1 113 ? 60.762 112.803 64.833 1.00 86.28 110 ARG A N 1
ATOM 749 C CA . ARG A 1 113 ? 59.560 112.192 64.283 1.00 83.37 110 ARG A CA 1
ATOM 750 C C . ARG A 1 113 ? 58.579 113.271 63.823 1.00 86.46 110 ARG A C 1
ATOM 751 O O . ARG A 1 113 ? 58.320 114.247 64.542 1.00 86.30 110 ARG A O 1
ATOM 759 N N . PHE A 1 114 ? 58.048 113.069 62.619 1.00 86.79 111 PHE A N 1
ATOM 760 C CA . PHE A 1 114 ? 57.088 113.968 61.989 1.00 95.85 111 PHE A CA 1
ATOM 761 C C . PHE A 1 114 ? 55.659 113.387 61.899 1.00 97.14 111 PHE A C 1
ATOM 762 O O . PHE A 1 114 ? 54.707 114.058 61.475 1.00 91.52 111 PHE A O 1
ATOM 771 N N . ALA B 1 3 ? 89.342 95.980 71.474 1.00 189.63 0 ALA B N 1
ATOM 772 C CA . ALA B 1 3 ? 90.005 97.282 71.435 1.00 191.96 0 ALA B CA 1
ATOM 773 C C . ALA B 1 3 ? 90.515 97.632 70.031 1.00 193.02 0 ALA B C 1
ATOM 774 O O . ALA B 1 3 ? 91.718 97.822 69.821 1.00 189.75 0 ALA B O 1
ATOM 784 N N . ALA B 1 5 ? 89.221 100.101 66.698 1.00 156.95 2 ALA B N 1
ATOM 785 C CA . ALA B 1 5 ? 88.264 101.073 66.174 1.00 141.89 2 ALA B CA 1
ATOM 786 C C . ALA B 1 5 ? 87.689 100.623 64.838 1.00 132.49 2 ALA B C 1
ATOM 787 O O . ALA B 1 5 ? 88.426 100.468 63.867 1.00 136.93 2 ALA B O 1
ATOM 789 N N . THR B 1 6 ? 86.380 100.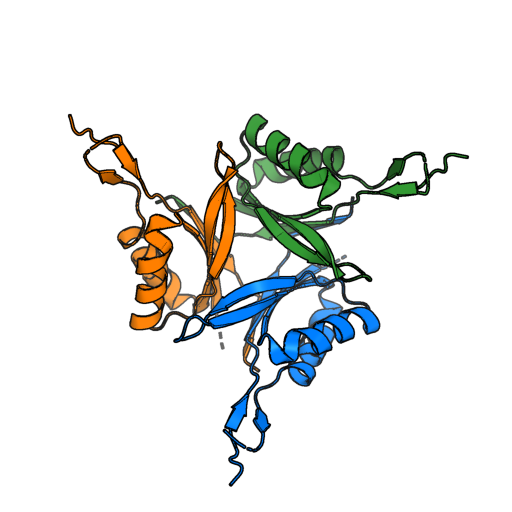398 64.783 1.00 118.45 3 THR B N 1
ATOM 790 C CA . THR B 1 6 ? 85.776 100.022 63.512 1.00 109.98 3 THR B CA 1
ATOM 791 C C . THR B 1 6 ? 84.926 101.139 62.936 1.00 101.85 3 THR B C 1
ATOM 792 O O . THR B 1 6 ? 84.419 102.004 63.662 1.00 97.21 3 THR B O 1
ATOM 796 N N . LYS B 1 7 ? 84.793 101.110 61.614 1.00 97.98 4 LYS B N 1
ATOM 797 C CA . LYS B 1 7 ? 83.961 102.051 60.888 1.00 91.97 4 LYS B CA 1
ATOM 798 C C . LYS B 1 7 ? 82.966 101.243 60.069 1.00 86.06 4 LYS B C 1
ATOM 799 O O . LYS B 1 7 ? 83.090 100.023 59.956 1.00 81.67 4 LYS B O 1
ATOM 805 N N . LEU B 1 8 ? 81.975 101.934 59.514 1.00 82.94 5 LEU B N 1
ATOM 806 C CA . LEU B 1 8 ? 81.012 101.338 58.596 1.00 78.20 5 LEU B CA 1
ATOM 807 C C . LEU B 1 8 ? 81.012 102.065 57.262 1.00 74.64 5 LEU B C 1
ATOM 808 O O . LEU B 1 8 ? 80.736 103.264 57.197 1.00 78.12 5 LEU B O 1
ATOM 813 N N . VAL B 1 9 ? 81.315 101.349 56.190 1.00 67.97 6 VAL B N 1
ATOM 814 C CA . VAL B 1 9 ? 81.219 101.970 54.884 1.00 72.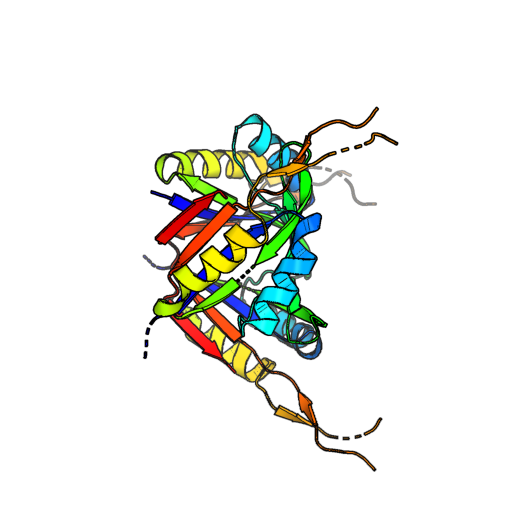01 6 VAL B CA 1
ATOM 815 C C . VAL B 1 9 ? 79.945 101.533 54.194 1.00 77.00 6 VAL B C 1
ATOM 816 O O . VAL B 1 9 ? 79.583 100.360 54.200 1.00 81.90 6 VAL B O 1
ATOM 820 N N . ILE B 1 10 ? 79.262 102.508 53.620 1.00 78.96 7 ILE B N 1
ATOM 821 C CA . ILE B 1 10 ? 78.064 102.275 52.840 1.00 77.90 7 ILE B CA 1
ATOM 822 C C . ILE B 1 10 ? 78.421 102.604 51.409 1.00 78.90 7 ILE B C 1
ATOM 823 O O . ILE B 1 10 ? 78.888 103.703 51.136 1.00 85.40 7 ILE B O 1
ATOM 828 N N . ALA B 1 11 ? 78.234 101.662 50.495 1.00 72.99 8 ALA B N 1
ATOM 829 C CA . ALA B 1 11 ? 78.631 101.897 49.110 1.00 74.65 8 ALA B CA 1
ATOM 830 C C . ALA B 1 11 ? 77.484 101.671 48.139 1.00 79.75 8 ALA B C 1
ATOM 831 O O . ALA B 1 11 ? 76.921 100.581 48.078 1.00 82.90 8 ALA B O 1
ATOM 833 N N . ILE B 1 12 ? 77.128 102.706 47.387 1.00 81.52 9 ILE B N 1
ATOM 834 C CA . ILE B 1 12 ? 76.037 102.572 46.430 1.00 78.49 9 ILE B CA 1
ATOM 835 C C . ILE B 1 12 ? 76.580 102.444 45.027 1.00 78.47 9 ILE B C 1
ATOM 836 O O . ILE B 1 12 ? 77.444 103.208 44.608 1.00 85.97 9 ILE B O 1
ATOM 841 N N . VAL B 1 13 ? 76.042 101.479 44.300 1.00 71.10 10 VAL B N 1
ATOM 842 C CA . VAL B 1 13 ? 76.753 100.912 43.178 1.00 72.17 10 VAL B CA 1
ATOM 843 C C . VAL B 1 13 ? 75.785 100.387 42.131 1.00 77.62 10 VAL B C 1
ATOM 844 O O . VAL B 1 13 ? 74.625 100.112 42.434 1.00 79.89 10 VAL B O 1
ATOM 848 N N . GLN B 1 14 ? 76.259 100.272 40.895 1.00 79.31 11 GLN B N 1
ATOM 849 C CA . GLN B 1 14 ? 75.414 99.872 39.781 1.00 87.67 11 GLN B CA 1
ATOM 850 C C . GLN B 1 14 ? 75.128 98.387 39.822 1.00 85.65 11 GLN B C 1
ATOM 851 O O . GLN B 1 14 ? 76.050 97.597 39.983 1.00 83.80 11 GLN B O 1
ATOM 857 N N . ASP B 1 15 ? 73.869 97.990 39.657 1.00 84.94 12 ASP B N 1
ATOM 858 C CA . ASP B 1 15 ? 73.560 96.564 39.630 1.00 80.71 12 ASP B CA 1
ATOM 859 C C . ASP B 1 15 ? 74.580 95.813 38.772 1.00 83.67 12 ASP B C 1
ATOM 860 O O . ASP B 1 15 ? 75.052 94.724 39.152 1.00 79.50 12 ASP B O 1
ATOM 865 N N . LYS B 1 16 ? 74.937 96.401 37.627 1.00 83.48 13 LYS B N 1
ATOM 866 C CA . LYS B 1 16 ? 75.887 95.753 36.716 1.00 88.54 13 LYS B CA 1
ATOM 867 C C . LYS B 1 16 ? 77.198 95.353 37.375 1.00 91.13 13 LYS B C 1
ATOM 868 O O . LYS B 1 16 ? 77.686 94.255 37.131 1.00 98.01 13 LYS B O 1
ATOM 874 N N . ASP B 1 17 ? 77.755 96.222 38.221 1.00 88.78 14 ASP B N 1
ATOM 875 C CA . ASP B 1 17 ? 79.033 95.931 38.881 1.00 91.10 14 ASP B CA 1
ATOM 876 C C . ASP B 1 17 ? 78.916 95.253 40.238 1.00 89.37 14 ASP B C 1
ATOM 877 O O . ASP B 1 17 ? 79.924 94.893 40.836 1.00 91.46 14 ASP B O 1
ATOM 882 N N . ALA B 1 18 ? 77.702 95.079 40.736 1.00 86.27 15 ALA B N 1
ATOM 883 C CA . ALA B 1 18 ? 77.544 94.549 42.083 1.00 79.94 15 ALA B CA 1
ATOM 884 C C . ALA B 1 18 ? 77.979 93.105 42.149 1.00 84.01 15 ALA B C 1
ATOM 885 O O . ALA B 1 18 ? 78.449 92.637 43.176 1.00 84.36 15 ALA B O 1
ATOM 887 N N . ASN B 1 19 ? 77.825 92.385 41.051 1.00 90.72 16 ASN B N 1
ATOM 888 C CA . ASN B 1 19 ? 78.214 90.992 41.084 1.00 90.67 16 ASN B CA 1
ATOM 889 C C . ASN B 1 19 ? 79.693 90.838 41.330 1.00 84.69 16 ASN B C 1
ATOM 890 O O . ASN B 1 19 ? 80.093 90.283 42.342 1.00 77.90 16 ASN B O 1
ATOM 895 N N . TYR B 1 20 ? 80.499 91.365 40.417 1.00 90.15 17 TYR B N 1
ATOM 896 C CA . TYR B 1 20 ? 81.952 91.336 40.552 1.00 90.68 17 TYR B CA 1
ATOM 897 C C . TYR B 1 20 ? 82.429 91.830 41.906 1.00 89.77 17 TYR B C 1
ATOM 898 O O . TYR B 1 20 ? 83.219 91.176 42.569 1.00 99.09 17 TYR B O 1
ATOM 907 N N . LEU B 1 21 ? 81.957 92.997 42.307 1.00 82.36 18 LEU B N 1
ATOM 908 C CA . LEU B 1 21 ? 82.382 93.575 43.562 1.00 84.93 18 LEU B CA 1
ATOM 909 C C . LEU B 1 21 ? 82.168 92.603 44.712 1.00 87.17 18 LEU B C 1
ATOM 910 O O . LEU B 1 21 ? 83.104 92.221 45.397 1.00 88.56 18 LEU B O 1
ATOM 915 N N . SER B 1 22 ? 80.921 92.206 44.918 1.00 88.00 19 SER B N 1
ATOM 916 C CA . SER B 1 22 ? 80.569 91.340 46.030 1.00 82.42 19 SER B CA 1
ATOM 917 C C . SER B 1 22 ? 81.499 90.137 46.115 1.00 81.71 19 SER B C 1
ATOM 918 O O . SER B 1 22 ? 81.899 89.761 47.207 1.00 87.96 19 SER B O 1
ATOM 921 N N . ASP B 1 23 ? 81.830 89.544 44.966 1.00 77.07 20 ASP B N 1
ATOM 922 C CA . ASP B 1 23 ? 82.788 88.434 44.879 1.00 88.39 20 ASP B CA 1
ATOM 923 C C . ASP B 1 23 ? 84.179 88.840 45.327 1.00 89.93 20 ASP B C 1
ATOM 924 O O . ASP B 1 23 ? 84.865 88.110 46.036 1.00 93.80 20 ASP B O 1
ATOM 929 N N . GLN B 1 24 ? 84.594 90.009 44.874 1.00 85.55 21 GLN B N 1
ATOM 930 C CA . GLN B 1 24 ? 85.834 90.615 45.307 1.00 81.39 21 GLN B CA 1
ATOM 931 C C . GLN B 1 24 ? 85.913 90.736 46.821 1.00 82.80 21 GLN B C 1
ATOM 932 O O . GLN B 1 24 ? 86.907 90.368 47.423 1.00 90.62 21 GLN B O 1
ATOM 938 N N . PHE B 1 25 ? 84.866 91.260 47.437 1.00 81.28 22 PHE B N 1
ATOM 939 C CA . PHE B 1 25 ? 84.842 91.424 48.884 1.00 85.07 22 PHE B CA 1
ATOM 940 C C . PHE B 1 25 ? 85.134 90.121 49.589 1.00 86.22 22 PHE B C 1
ATOM 941 O O . PHE B 1 25 ? 85.792 90.087 50.627 1.00 82.94 22 PHE B O 1
ATOM 949 N N . ILE B 1 26 ? 84.614 89.046 49.021 1.00 82.39 23 ILE B N 1
ATOM 950 C CA . ILE B 1 26 ? 84.729 87.750 49.639 1.00 81.87 23 ILE B CA 1
ATOM 951 C C . ILE B 1 26 ? 86.150 87.233 49.451 1.00 85.99 23 ILE B C 1
ATOM 952 O O . ILE B 1 26 ? 86.820 86.896 50.419 1.00 85.12 23 ILE B O 1
ATOM 957 N N . ASP B 1 27 ? 86.621 87.186 48.210 1.00 91.31 24 ASP B N 1
ATOM 958 C CA . ASP B 1 27 ? 87.984 86.722 47.946 1.00 99.42 24 ASP B CA 1
ATOM 959 C C . ASP B 1 27 ? 89.009 87.591 48.644 1.00 95.39 24 ASP B C 1
ATOM 960 O O . ASP B 1 27 ? 90.191 87.285 48.647 1.00 99.28 24 ASP B O 1
ATOM 965 N N . GLN B 1 28 ? 88.554 88.680 49.238 1.00 91.10 25 GLN B N 1
ATOM 966 C CA . GLN B 1 28 ? 89.467 89.587 49.897 1.00 91.91 25 GLN B CA 1
ATOM 967 C C . GLN B 1 28 ? 89.067 89.779 51.339 1.00 91.46 25 GLN B C 1
ATOM 968 O O . GLN B 1 28 ? 89.513 90.706 52.007 1.00 86.11 25 GLN B O 1
ATOM 974 N N . ASN B 1 29 ? 88.205 88.895 51.815 1.00 96.07 26 ASN B N 1
ATOM 975 C CA . ASN B 1 29 ? 88.020 88.771 53.243 1.00 94.13 26 ASN B CA 1
ATOM 976 C C . ASN B 1 29 ? 87.342 90.016 53.820 1.00 86.68 26 ASN B C 1
ATOM 977 O O . ASN B 1 29 ? 87.663 90.472 54.917 1.00 84.31 26 ASN B O 1
ATOM 982 N N . VAL B 1 30 ? 86.390 90.556 53.066 1.00 78.85 27 VAL B N 1
ATOM 983 C CA . VAL B 1 30 ? 85.625 91.706 53.511 1.00 76.51 27 VAL B CA 1
ATOM 984 C C . VAL B 1 30 ? 84.168 91.312 53.715 1.00 84.15 27 VAL B C 1
ATOM 985 O O . VAL B 1 30 ? 83.458 90.981 52.754 1.00 88.84 27 VAL B O 1
ATOM 989 N N . ARG B 1 31 ? 83.720 91.338 54.967 1.00 81.88 28 ARG B N 1
ATOM 990 C CA . ARG B 1 31 ? 82.349 90.968 55.263 1.00 82.46 28 ARG B CA 1
ATOM 991 C C . ARG B 1 31 ? 81.410 92.121 54.941 1.00 79.40 28 ARG B C 1
ATOM 992 O O . ARG B 1 31 ? 81.207 93.023 55.761 1.00 76.54 28 ARG B O 1
ATOM 1000 N N . ALA B 1 32 ? 80.860 92.089 53.729 1.00 76.48 29 ALA B N 1
ATOM 1001 C CA . ALA B 1 32 ? 79.888 93.082 53.292 1.00 77.55 29 ALA B CA 1
ATOM 1002 C C . ALA B 1 32 ? 78.519 92.454 53.312 1.00 79.05 29 ALA B C 1
ATOM 1003 O O . ALA B 1 32 ? 78.396 91.247 53.138 1.00 83.76 29 ALA B O 1
ATOM 1005 N N . THR B 1 33 ? 77.489 93.261 53.528 1.00 77.32 30 THR B N 1
ATOM 1006 C CA . THR B 1 33 ? 76.121 92.788 53.335 1.00 81.92 30 THR B CA 1
ATOM 1007 C C . THR B 1 33 ? 75.409 93.644 52.296 1.00 79.99 30 THR B C 1
ATOM 1008 O O . THR B 1 33 ? 75.541 94.861 52.283 1.00 80.64 30 THR B O 1
ATOM 1012 N N . LYS B 1 34 ? 74.647 93.002 51.428 1.00 76.38 31 LYS B N 1
ATOM 1013 C CA . LYS B 1 34 ? 74.209 93.653 50.208 1.00 71.21 31 LYS B CA 1
ATOM 1014 C C . LYS B 1 34 ? 72.714 93.828 50.209 1.00 70.89 31 LYS B C 1
ATOM 1015 O O . LYS B 1 34 ? 71.989 92.891 50.526 1.00 72.40 31 LYS B O 1
ATOM 1021 N N . LEU B 1 35 ? 72.269 95.037 49.867 1.00 75.64 32 LEU B N 1
ATOM 1022 C CA . LEU B 1 35 ? 70.846 95.377 49.777 1.00 76.94 32 LEU B CA 1
ATOM 1023 C C . LEU B 1 35 ? 70.495 95.672 48.338 1.00 78.54 32 LEU B C 1
ATOM 1024 O O . LEU B 1 35 ? 71.353 96.012 47.533 1.00 69.43 32 LEU B O 1
ATOM 1029 N N . SER B 1 36 ? 69.213 95.560 48.032 1.00 82.11 33 SER B N 1
ATOM 1030 C CA . SER B 1 36 ? 68.706 95.915 46.731 1.00 75.33 33 SER B CA 1
ATOM 1031 C C . SER B 1 36 ? 67.966 97.240 46.826 1.00 78.06 33 SER B C 1
ATOM 1032 O O . SER B 1 36 ? 66.951 97.337 47.511 1.00 89.72 33 SER B O 1
ATOM 1035 N N . THR B 1 37 ? 68.466 98.266 46.149 1.00 76.34 34 THR B N 1
ATOM 1036 C CA . THR B 1 37 ? 67.847 99.587 46.241 1.00 80.04 34 THR B CA 1
ATOM 1037 C C . THR B 1 37 ? 67.427 100.196 44.896 1.00 83.67 34 THR B C 1
ATOM 1038 O O . THR B 1 37 ? 67.592 99.583 43.832 1.00 89.35 34 THR B O 1
ATOM 1042 N N . THR B 1 38 ? 66.860 101.398 44.959 1.00 78.41 35 THR B N 1
ATOM 1043 C CA . THR B 1 38 ? 66.675 102.211 43.762 1.00 79.76 35 THR B CA 1
ATOM 1044 C C . THR B 1 38 ? 67.273 103.595 43.972 1.00 81.19 35 THR B C 1
ATOM 1045 O O . THR B 1 38 ? 67.395 104.062 45.096 1.00 79.52 35 THR B O 1
ATOM 1049 N N . GLY B 1 39 ? 67.638 104.241 42.874 1.00 84.92 36 GLY B N 1
ATOM 1050 C CA . GLY B 1 39 ? 68.171 105.585 42.908 1.00 89.37 36 GLY B CA 1
ATOM 1051 C C . GLY B 1 39 ? 68.383 106.197 41.532 1.00 93.31 36 GLY B C 1
ATOM 1052 O O . GLY B 1 39 ? 68.177 105.572 40.473 1.00 90.56 36 GLY B O 1
ATOM 1053 N N . GLY B 1 40 ? 68.813 107.447 41.548 1.00 93.48 37 GLY B N 1
ATOM 1054 C CA . GLY B 1 40 ? 69.106 108.132 40.311 1.00 102.20 37 GLY B CA 1
ATOM 1055 C C . GLY B 1 40 ? 67.874 108.819 39.774 1.00 102.52 37 GLY B C 1
ATOM 1056 O O . GLY B 1 40 ? 66.756 108.604 40.264 1.00 99.67 37 GLY B O 1
ATOM 1057 N N . PHE B 1 41 ? 68.091 109.656 38.765 1.00 96.11 38 PHE B N 1
ATOM 1058 C CA . PHE B 1 41 ? 67.026 110.455 38.192 1.00 91.07 38 PHE B CA 1
ATOM 1059 C C . PHE B 1 41 ? 65.857 109.569 37.787 1.00 88.10 38 PHE B C 1
ATOM 1060 O O . PHE B 1 41 ? 64.691 109.928 37.987 1.00 84.32 38 PHE B O 1
ATOM 1068 N N . LEU B 1 42 ? 66.178 108.405 37.226 1.00 83.78 39 LEU B N 1
ATOM 1069 C CA . LEU B 1 42 ? 65.163 107.490 36.720 1.00 81.73 39 LEU B CA 1
ATOM 1070 C C . LEU B 1 42 ? 64.599 106.599 37.819 1.00 84.69 39 LEU B C 1
ATOM 1071 O O . LEU B 1 42 ? 63.581 105.916 37.623 1.00 77.69 39 LEU B O 1
ATOM 1076 N N . GLN B 1 43 ? 65.269 106.611 38.969 1.00 88.44 40 GLN B N 1
ATOM 1077 C CA . GLN B 1 43 ? 64.800 105.887 40.140 1.00 91.66 40 GLN B CA 1
ATOM 1078 C C . GLN B 1 43 ? 64.779 104.412 39.818 1.00 87.69 40 GLN B C 1
ATOM 1079 O O . GLN B 1 43 ? 63.837 103.687 40.150 1.00 77.86 40 GLN B O 1
ATOM 1085 N N . SER B 1 44 ? 65.839 103.986 39.149 1.00 91.98 41 SER B N 1
ATOM 1086 C CA . SER B 1 44 ? 65.950 102.624 38.688 1.00 93.51 41 SER B CA 1
ATOM 1087 C C . SER B 1 44 ? 66.711 101.843 39.735 1.00 91.75 41 SER B C 1
ATOM 1088 O O . SER B 1 44 ? 66.988 102.343 40.814 1.00 94.89 41 SER B O 1
ATOM 1091 N N . GLY B 1 45 ? 67.054 100.609 39.421 1.00 87.32 42 GLY B N 1
ATOM 1092 C CA . GLY B 1 45 ? 67.626 99.742 40.421 1.00 79.46 42 GLY B CA 1
ATOM 1093 C C . GLY B 1 45 ? 69.122 99.807 40.473 1.00 85.55 42 GLY B C 1
ATOM 1094 O O . GLY B 1 45 ? 69.818 99.760 39.458 1.00 89.74 42 GLY B O 1
ATOM 1095 N N . ASN B 1 46 ? 69.622 99.929 41.686 1.00 91.25 43 ASN B N 1
ATOM 1096 C CA . ASN B 1 46 ? 71.030 99.711 41.937 1.00 90.67 43 ASN B CA 1
ATOM 1097 C C . ASN B 1 46 ? 71.146 98.785 43.132 1.00 89.70 43 ASN B C 1
ATOM 1098 O O . ASN B 1 46 ? 70.188 98.091 43.489 1.00 98.06 43 ASN B O 1
ATOM 1103 N N . THR B 1 47 ? 72.324 98.758 43.731 1.00 77.52 44 THR B N 1
ATOM 1104 C CA . THR B 1 47 ? 72.519 97.982 44.927 1.00 75.01 44 THR B CA 1
ATOM 1105 C C . THR B 1 47 ? 73.383 98.761 45.892 1.00 73.07 44 THR B C 1
ATOM 1106 O O . THR B 1 47 ? 74.290 99.474 45.485 1.00 66.30 44 THR B O 1
ATOM 1110 N N . THR B 1 48 ? 73.066 98.616 47.173 1.00 77.74 45 THR B N 1
ATOM 1111 C CA . THR B 1 48 ? 73.817 99.214 48.253 1.00 76.28 45 THR B CA 1
ATOM 1112 C C . THR B 1 48 ? 74.542 98.123 49.005 1.00 75.27 45 THR B C 1
ATOM 1113 O O . THR B 1 48 ? 74.039 97.016 49.136 1.00 77.78 45 THR B O 1
ATOM 1117 N N . PHE B 1 49 ? 75.731 98.447 49.489 1.00 73.75 46 PHE B N 1
ATOM 1118 C CA . PHE B 1 49 ? 76.501 97.553 50.334 1.00 72.32 46 PHE B CA 1
ATOM 1119 C C . PHE B 1 49 ? 76.684 98.150 51.730 1.00 76.38 46 PHE B C 1
ATOM 1120 O O . PHE B 1 49 ? 76.716 99.361 51.896 1.00 76.83 46 PHE B O 1
ATOM 1136 N N . ILE B 1 51 ? 79.247 97.643 55.161 1.00 82.53 48 ILE B N 1
ATOM 1137 C CA . ILE B 1 51 ? 80.454 96.948 55.522 1.00 86.40 48 ILE B CA 1
ATOM 1138 C C . ILE B 1 51 ? 80.935 97.374 56.886 1.00 92.98 48 ILE B C 1
ATOM 1139 O O . ILE B 1 51 ? 81.292 98.530 57.095 1.00 96.98 48 ILE B O 1
ATOM 1144 N N . GLY B 1 52 ? 80.918 96.430 57.818 1.00 89.89 49 GLY B N 1
ATOM 1145 C CA . GLY B 1 52 ? 81.515 96.650 59.113 1.00 92.40 49 GLY B CA 1
ATOM 1146 C C . GLY B 1 52 ? 82.954 96.196 59.044 1.00 96.39 49 GLY B C 1
ATOM 1147 O O . GLY B 1 52 ? 83.212 95.003 58.887 1.00 106.86 49 GLY B O 1
ATOM 1148 N N . ILE B 1 53 ? 83.884 97.144 59.147 1.00 85.08 50 ILE B N 1
ATOM 1149 C CA . ILE B 1 53 ? 85.303 96.837 59.058 1.00 85.09 50 ILE B CA 1
ATOM 1150 C C . ILE B 1 53 ? 86.176 97.731 59.949 1.00 93.14 50 ILE B C 1
ATOM 1151 O O . ILE B 1 53 ? 85.778 98.841 60.303 1.00 99.48 50 ILE B O 1
ATOM 1156 N N . GLU B 1 54 ? 87.365 97.235 60.296 1.00 90.81 51 GLU B N 1
ATOM 1157 C CA . GLU B 1 54 ? 88.309 97.948 61.159 1.00 91.16 51 GLU B CA 1
ATOM 1158 C C . GLU B 1 54 ? 88.882 99.186 60.483 1.00 91.30 51 GLU B C 1
ATOM 1159 O O . GLU B 1 54 ? 89.216 99.160 59.301 1.00 90.96 51 GLU B O 1
ATOM 1165 N N . GLU B 1 55 ? 89.008 100.265 61.251 1.00 92.34 52 GLU B N 1
ATOM 1166 C CA . GLU B 1 55 ? 89.416 101.559 60.716 1.00 89.74 52 GLU B CA 1
ATOM 1167 C C . GLU B 1 55 ? 90.636 101.488 59.822 1.00 86.44 52 GLU B C 1
ATOM 1168 O O . GLU B 1 55 ? 90.686 102.124 58.770 1.00 84.31 52 GLU B O 1
ATOM 1174 N N . GLU B 1 56 ? 91.627 100.718 60.258 1.00 95.34 53 GLU B N 1
ATOM 1175 C CA . GLU B 1 56 ? 92.918 100.635 59.568 1.00 100.04 53 GLU B CA 1
ATOM 1176 C C . GLU B 1 56 ? 92.758 100.084 58.156 1.00 93.14 53 GLU B C 1
ATOM 1177 O O . GLU B 1 56 ? 93.635 100.243 57.316 1.00 95.60 53 GLU B O 1
ATOM 1183 N N . ARG B 1 57 ? 91.605 99.486 57.886 1.00 87.30 54 ARG B N 1
ATOM 1184 C CA . ARG B 1 57 ? 91.399 98.757 56.646 1.00 86.82 54 ARG B CA 1
ATOM 1185 C C . ARG B 1 57 ? 90.488 99.466 55.640 1.00 88.35 54 ARG B C 1
ATOM 1186 O O . ARG B 1 57 ? 90.336 99.014 54.502 1.00 89.24 54 ARG B O 1
ATOM 1194 N N . VAL B 1 58 ? 89.879 100.570 56.059 1.00 84.70 55 VAL B N 1
ATOM 1195 C CA . VAL B 1 58 ? 88.984 101.332 55.187 1.00 80.14 55 VAL B CA 1
ATOM 1196 C C . VAL B 1 58 ? 89.553 101.684 53.805 1.00 84.33 55 VAL B C 1
ATOM 1197 O O . VAL B 1 58 ? 88.931 101.400 52.774 1.00 80.12 55 VAL B O 1
ATOM 1201 N N . PRO B 1 59 ? 90.731 102.327 53.776 1.00 88.09 56 PRO B N 1
ATOM 1202 C CA . PRO B 1 59 ? 91.322 102.712 52.492 1.00 83.77 56 PRO B CA 1
ATOM 1203 C C . PRO B 1 59 ? 91.402 101.522 51.561 1.00 89.08 56 PRO B C 1
ATOM 1204 O O . PRO B 1 59 ? 91.108 101.674 50.370 1.00 92.17 56 PRO B O 1
ATOM 1208 N N . GLU B 1 60 ? 91.794 100.364 52.096 1.00 88.14 57 GLU B N 1
ATOM 1209 C CA . GLU B 1 60 ? 91.836 99.135 51.309 1.00 91.08 57 GLU B CA 1
ATOM 1210 C C . GLU B 1 60 ? 90.489 98.916 50.630 1.00 85.25 57 GLU B C 1
ATOM 1211 O O . GLU B 1 60 ? 90.383 98.830 49.400 1.00 82.56 57 GLU B O 1
ATOM 1217 N N . VAL B 1 61 ? 89.457 98.837 51.453 1.00 77.13 58 VAL B N 1
ATOM 1218 C CA . VAL B 1 61 ? 88.105 98.665 50.965 1.00 78.58 58 VAL B CA 1
ATOM 1219 C C . VAL B 1 61 ? 87.694 99.675 49.900 1.00 81.44 58 VAL B C 1
ATOM 1220 O O . VAL B 1 61 ? 86.995 99.323 48.947 1.00 79.11 58 VAL B O 1
ATOM 1224 N N . LEU B 1 62 ? 88.093 100.934 50.064 1.00 82.28 59 LEU B N 1
ATOM 1225 C CA . LEU B 1 62 ? 87.704 101.942 49.080 1.00 81.20 59 LEU B CA 1
ATOM 1226 C C . LEU B 1 62 ? 88.339 101.652 47.733 1.00 86.05 59 LEU B C 1
ATOM 1227 O O . LEU B 1 62 ? 87.696 101.779 46.690 1.00 75.95 59 LEU B O 1
ATOM 1232 N N . GLU B 1 63 ? 89.598 101.234 47.764 1.00 94.91 60 GLU B N 1
ATOM 1233 C CA . GLU B 1 63 ? 90.291 100.921 46.532 1.00 103.44 60 GLU B CA 1
ATOM 1234 C C . GLU B 1 63 ? 89.647 99.732 45.850 1.00 97.93 60 GLU B C 1
ATOM 1235 O O . GLU B 1 63 ? 89.613 99.649 44.624 1.00 94.10 60 GLU B O 1
ATOM 1241 N N . ILE B 1 64 ? 89.135 98.810 46.651 1.00 96.30 61 ILE B N 1
ATOM 1242 C CA . ILE B 1 64 ? 88.482 97.633 46.105 1.00 94.09 61 ILE B CA 1
ATOM 1243 C C . ILE B 1 64 ? 87.276 98.066 45.310 1.00 87.10 61 ILE B C 1
ATOM 1244 O O . ILE B 1 64 ? 86.976 97.512 44.248 1.00 85.20 61 ILE B O 1
ATOM 1249 N N . ILE B 1 65 ? 86.593 99.071 45.844 1.00 79.80 62 ILE B N 1
ATOM 1250 C CA . ILE B 1 65 ? 85.383 99.590 45.238 1.00 77.69 62 ILE B CA 1
ATOM 1251 C C . ILE B 1 65 ? 85.688 100.386 43.982 1.00 82.60 62 ILE B C 1
ATOM 1252 O O . ILE B 1 65 ? 85.152 100.099 42.913 1.00 78.18 62 ILE B O 1
ATOM 1257 N N . LYS B 1 66 ? 86.551 101.388 44.119 1.00 87.74 63 LYS B N 1
ATOM 1258 C CA . LYS B 1 66 ? 86.951 102.217 42.992 1.00 84.99 63 LYS B CA 1
ATOM 1259 C C . LYS B 1 66 ? 87.272 101.370 41.771 1.00 83.66 63 LYS B C 1
ATOM 1260 O O . LYS B 1 66 ? 86.699 101.585 40.706 1.00 88.64 63 LYS B O 1
ATOM 1266 N N . LYS B 1 67 ? 88.170 100.401 41.935 1.00 75.11 64 LYS B N 1
ATOM 1267 C CA . LYS B 1 67 ? 88.559 99.508 40.847 1.00 82.82 64 LYS B CA 1
ATOM 1268 C C . LYS B 1 67 ? 87.362 98.753 40.262 1.00 91.93 64 LYS B C 1
ATOM 1269 O O . LYS B 1 67 ? 87.237 98.588 39.041 1.00 94.32 64 LYS B O 1
ATOM 1275 N N . ALA B 1 68 ? 86.490 98.285 41.148 1.00 91.00 65 ALA B N 1
ATOM 1276 C CA . ALA B 1 68 ? 85.381 97.432 40.751 1.00 90.23 65 ALA B CA 1
ATOM 1277 C C . ALA B 1 68 ? 84.217 98.184 40.126 1.00 86.65 65 ALA B C 1
ATOM 1278 O O . ALA B 1 68 ? 83.356 97.578 39.498 1.00 90.00 65 ALA B O 1
ATOM 1280 N N . SER B 1 69 ? 84.171 99.496 40.304 1.00 79.87 66 SER B N 1
ATOM 1281 C CA . SER B 1 69 ? 82.935 100.205 40.016 1.00 85.45 66 SER B CA 1
ATOM 1282 C C . SER B 1 69 ? 83.075 101.674 39.646 1.00 92.51 66 SER B C 1
ATOM 1283 O O . SER B 1 69 ? 82.075 102.395 39.571 1.00 95.90 66 SER B O 1
ATOM 1286 N N . HIS B 1 70 ? 84.300 102.124 39.419 1.00 86.45 67 HIS B N 1
ATOM 1287 C CA . HIS B 1 70 ? 84.498 103.483 38.969 1.00 84.71 67 HIS B CA 1
ATOM 1288 C C . HIS B 1 70 ? 83.669 103.755 37.710 1.00 82.65 67 HIS B C 1
ATOM 1289 O O . HIS B 1 70 ? 83.254 102.830 37.007 1.00 76.74 67 HIS B O 1
ATOM 1296 N N . THR B 1 71 ? 83.426 105.035 37.447 1.00 81.33 68 THR B N 1
ATOM 1297 C CA . THR B 1 71 ? 82.741 105.482 36.241 1.00 77.29 68 THR B CA 1
ATOM 1298 C C . THR B 1 71 ? 83.636 105.323 35.021 1.00 78.13 68 THR B C 1
ATOM 1299 O O . THR B 1 71 ? 84.808 105.703 35.034 1.00 76.13 68 THR B O 1
ATOM 1303 N N . ARG B 1 72 ? 83.085 104.770 33.952 1.00 82.93 69 ARG B N 1
ATOM 1304 C CA . ARG B 1 72 ? 83.842 104.657 32.728 1.00 87.51 69 ARG B CA 1
ATOM 1305 C C . ARG B 1 72 ? 82.950 104.785 31.521 1.00 94.72 69 ARG B C 1
ATOM 1306 O O . ARG B 1 72 ? 81.727 104.918 31.641 1.00 90.95 69 ARG B O 1
ATOM 1314 N N . GLU B 1 73 ? 83.585 104.751 30.354 1.00 97.30 70 GLU B N 1
ATOM 1315 C CA . GLU B 1 73 ? 82.861 104.624 29.106 1.00 95.08 70 GLU B CA 1
ATOM 1316 C C . GLU B 1 73 ? 83.080 103.244 28.502 1.00 94.18 70 GLU B C 1
ATOM 1317 O O . GLU B 1 73 ? 84.149 102.645 28.645 1.00 83.54 70 GLU B O 1
ATOM 1323 N N . GLU B 1 74 ? 82.043 102.728 27.858 1.00 100.37 71 GLU B N 1
ATOM 1324 C CA . GLU B 1 74 ? 82.148 101.466 27.161 1.00 105.87 71 GLU B CA 1
ATOM 1325 C C . GLU B 1 74 ? 81.478 101.535 25.802 1.00 115.27 71 GLU B C 1
ATOM 1326 O O . GLU B 1 74 ? 80.648 102.402 25.553 1.00 113.68 71 GLU B O 1
ATOM 1332 N N . PHE B 1 75 ? 81.865 100.628 24.913 1.00 125.92 72 PHE B N 1
ATOM 1333 C CA . PHE B 1 75 ? 81.252 100.565 23.599 1.00 131.20 72 PHE B CA 1
ATOM 1334 C C . PHE B 1 75 ? 80.018 99.687 23.633 1.00 133.22 72 PHE B C 1
ATOM 1335 O O . PHE B 1 75 ? 80.041 98.572 24.167 1.00 129.84 72 PHE B O 1
ATOM 1351 N N . THR B 1 77 ? 76.391 98.636 21.247 1.00 155.53 74 THR B N 1
ATOM 1352 C CA . THR B 1 77 ? 75.428 98.692 20.156 1.00 157.79 74 THR B CA 1
ATOM 1353 C C . THR B 1 77 ? 74.012 98.658 20.738 1.00 151.21 74 THR B C 1
ATOM 1354 O O . THR B 1 77 ? 73.726 97.883 21.657 1.00 138.10 74 THR B O 1
ATOM 1358 N N . PRO B 1 78 ? 73.129 99.522 20.212 1.00 153.51 75 PRO B N 1
ATOM 1359 C CA . PRO B 1 78 ? 71.740 99.701 20.656 1.00 153.83 75 PRO B CA 1
ATOM 1360 C C . PRO B 1 78 ? 70.785 98.685 20.028 1.00 157.57 75 PRO B C 1
ATOM 1361 O O . PRO B 1 78 ? 70.556 98.740 18.820 1.00 158.71 75 PRO B O 1
ATOM 1365 N N . SER B 1 79 ? 70.225 97.787 20.835 1.00 158.07 76 SER B N 1
ATOM 1366 C CA . SER B 1 79 ? 69.304 96.761 20.333 1.00 156.56 76 SER B CA 1
ATOM 1367 C C . SER B 1 79 ? 68.331 97.271 19.259 1.00 149.39 76 SER B C 1
ATOM 1368 O O . SER B 1 79 ? 67.462 98.108 19.520 1.00 140.37 76 SER B O 1
ATOM 1371 N N . TYR B 1 92 ? 77.486 102.402 14.189 1.00 168.38 89 TYR B N 1
ATOM 1372 C CA . TYR B 1 92 ? 76.783 101.176 14.564 1.00 177.42 89 TYR B CA 1
ATOM 1373 C C . TYR B 1 92 ? 76.917 100.838 16.062 1.00 186.59 89 TYR B C 1
ATOM 1374 O O . TYR B 1 92 ? 75.914 100.543 16.719 1.00 189.98 89 TYR B O 1
ATOM 1376 N N . PRO B 1 93 ? 78.156 100.843 16.603 1.00 185.38 90 PRO B N 1
ATOM 1377 C CA . PRO B 1 93 ? 78.307 100.861 18.061 1.00 173.03 90 PRO B CA 1
ATOM 1378 C C . PRO B 1 93 ? 78.684 102.265 18.529 1.00 159.31 90 PRO B C 1
ATOM 1379 O O . PRO B 1 93 ? 79.215 103.047 17.739 1.00 148.19 90 PRO B O 1
ATOM 1383 N N . ILE B 1 94 ? 78.408 102.580 19.791 1.00 157.97 91 ILE B N 1
ATOM 1384 C CA . ILE B 1 94 ? 78.792 103.877 20.346 1.00 154.19 91 ILE B CA 1
ATOM 1385 C C . ILE B 1 94 ? 79.343 103.767 21.775 1.00 146.89 91 ILE B C 1
ATOM 1386 O O . ILE B 1 94 ? 79.150 102.754 22.455 1.00 143.33 91 ILE B O 1
ATOM 1391 N N . LYS B 1 95 ? 80.040 104.817 22.205 1.00 139.49 92 LYS B N 1
ATOM 1392 C CA . LYS B 1 95 ? 80.716 104.858 23.497 1.00 129.02 92 LYS B CA 1
ATOM 1393 C C . LYS B 1 95 ? 79.815 105.510 24.532 1.00 114.53 92 LYS B C 1
ATOM 1394 O O . LYS B 1 95 ? 79.505 106.696 24.425 1.00 101.60 92 LYS B O 1
ATOM 1400 N N . VAL B 1 96 ? 79.402 104.732 25.532 1.00 114.75 93 VAL B N 1
ATOM 1401 C CA . VAL B 1 96 ? 78.544 105.239 26.607 1.00 112.01 93 VAL B CA 1
ATOM 1402 C C . VAL B 1 96 ? 79.130 105.100 28.022 1.00 103.91 93 VAL B C 1
ATOM 1403 O O . VAL B 1 96 ? 79.989 104.255 28.290 1.00 97.99 93 VAL B O 1
ATOM 1407 N N . GLN B 1 97 ? 78.640 105.943 28.923 1.00 99.03 94 GLN B N 1
ATOM 1408 C CA . GLN B 1 97 ? 79.154 105.992 30.281 1.00 93.88 94 GLN B CA 1
ATOM 1409 C C . GLN B 1 97 ? 78.390 105.045 31.191 1.00 93.91 94 GLN B C 1
ATOM 1410 O O . GLN B 1 97 ? 77.169 104.890 31.076 1.00 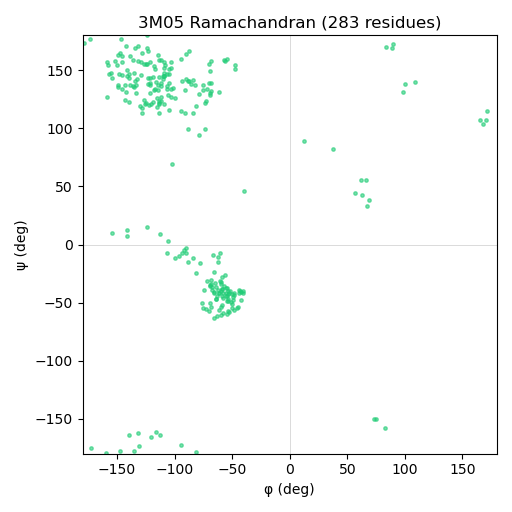83.60 94 GLN B O 1
ATOM 1416 N N . VAL B 1 98 ? 79.129 104.420 32.102 1.00 97.48 95 VAL B N 1
ATOM 1417 C CA . VAL B 1 98 ? 78.610 103.337 32.917 1.00 91.54 95 VAL B CA 1
ATOM 1418 C C . VAL B 1 98 ? 79.300 103.331 34.254 1.00 93.60 95 VAL B C 1
ATOM 1419 O O . VAL B 1 98 ? 80.371 103.914 34.414 1.00 92.99 95 VAL B O 1
ATOM 1423 N N . GLY B 1 99 ? 78.696 102.641 35.208 1.00 96.33 96 GLY B N 1
ATOM 1424 C CA . GLY B 1 99 ? 79.304 102.501 36.512 1.00 97.39 96 GLY B CA 1
ATOM 1425 C C . GLY B 1 99 ? 79.197 103.772 37.314 1.00 87.85 96 GLY B C 1
ATOM 1426 O O . GLY B 1 99 ? 78.261 104.551 37.152 1.00 82.02 96 GLY B O 1
ATOM 1427 N N . GLY B 1 100 ? 80.172 103.989 38.179 1.00 85.90 97 GLY B N 1
ATOM 1428 C CA . GLY B 1 100 ? 80.104 105.090 39.110 1.00 83.58 97 GLY B CA 1
ATOM 1429 C C . GLY B 1 100 ? 79.657 104.531 40.437 1.00 83.35 97 GLY B C 1
ATOM 1430 O O . GLY B 1 100 ? 78.775 103.674 40.491 1.00 88.41 97 GLY B O 1
ATOM 1431 N N . ALA B 1 101 ? 80.281 105.006 41.505 1.00 77.14 98 ALA B N 1
ATOM 1432 C CA . ALA B 1 101 ? 80.000 104.521 42.847 1.00 72.38 98 ALA B CA 1
ATOM 1433 C C . ALA B 1 101 ? 80.042 105.689 43.805 1.00 78.39 98 ALA B C 1
ATOM 1434 O O . ALA B 1 101 ? 80.966 106.480 43.777 1.00 87.08 98 ALA B O 1
ATOM 1436 N N . THR B 1 102 ? 79.043 105.829 44.650 1.00 83.23 99 THR B N 1
ATOM 1437 C CA . THR B 1 102 ? 79.179 106.805 45.717 1.00 89.58 99 THR B CA 1
ATOM 1438 C C . THR B 1 102 ? 79.391 106.024 47.008 1.00 83.79 99 THR B C 1
ATOM 1439 O O . THR B 1 102 ? 78.881 104.904 47.146 1.00 76.15 99 THR B O 1
ATOM 1443 N N . VAL B 1 103 ? 80.176 106.581 47.930 1.00 76.70 100 VAL B N 1
ATOM 1444 C CA . VAL B 1 103 ? 80.438 105.882 49.185 1.00 75.70 100 VAL B CA 1
ATOM 1445 C C . VAL B 1 103 ? 80.685 106.770 50.393 1.00 74.85 100 VAL B C 1
ATOM 1446 O O . VAL B 1 103 ? 81.428 107.732 50.332 1.00 74.66 100 VAL B O 1
ATOM 1450 N N . LEU B 1 104 ? 80.068 106.414 51.499 1.00 81.81 101 LEU B N 1
ATOM 1451 C CA . LEU B 1 104 ? 80.289 107.124 52.725 1.00 84.85 101 LEU B CA 1
ATOM 1452 C C . LEU B 1 104 ? 80.865 106.181 53.722 1.00 85.48 101 LEU B C 1
ATOM 1453 O O . LEU B 1 104 ? 80.522 105.019 53.754 1.00 83.73 101 LEU B O 1
ATOM 1458 N N . VAL B 1 105 ? 81.750 106.696 54.547 1.00 83.91 102 VAL B N 1
ATOM 1459 C CA . VAL B 1 105 ? 82.273 105.926 55.664 1.00 82.16 102 VAL B CA 1
ATOM 1460 C C . VAL B 1 105 ? 81.960 106.652 56.949 1.00 76.42 102 VAL B C 1
ATOM 1461 O O . VAL B 1 105 ? 82.359 107.806 57.133 1.00 71.51 102 VAL B O 1
ATOM 1465 N N . LEU B 1 106 ? 81.225 105.978 57.827 1.00 75.96 103 LEU B N 1
ATOM 1466 C CA . LEU B 1 106 ? 80.866 106.575 59.104 1.00 84.50 103 LEU B CA 1
ATOM 1467 C C . LEU B 1 106 ? 81.408 105.816 60.302 1.00 94.93 103 LEU B C 1
ATOM 1468 O O . LEU B 1 106 ? 81.634 104.609 60.239 1.00 98.87 103 LEU B O 1
ATOM 1473 N N . PRO B 1 107 ? 81.609 106.540 61.409 1.00 95.06 104 PRO B N 1
ATOM 1474 C CA . PRO B 1 107 ? 82.187 106.014 62.642 1.00 96.76 104 PRO B CA 1
ATOM 1475 C C . PRO B 1 107 ? 81.227 105.043 63.299 1.00 100.80 104 PRO B C 1
ATOM 1476 O O . PRO B 1 107 ? 80.014 105.212 63.167 1.00 95.13 104 PRO B O 1
ATOM 1480 N N . VAL B 1 108 ? 81.743 104.050 64.011 1.00 101.50 105 VAL B N 1
ATOM 1481 C CA . VAL B 1 108 ? 80.856 103.248 64.842 1.00 96.37 105 VAL B CA 1
ATOM 1482 C C . VAL B 1 108 ? 81.337 103.180 66.288 1.00 89.81 105 VAL B C 1
ATOM 1483 O O . VAL B 1 108 ? 82.475 102.816 66.561 1.00 86.21 105 VAL B O 1
ATOM 1487 N N . ASP B 1 109 ? 80.450 103.577 67.196 1.00 93.42 106 ASP B N 1
ATOM 1488 C CA . ASP B 1 109 ? 80.710 103.592 68.634 1.00 93.64 106 ASP B CA 1
ATOM 1489 C C . ASP B 1 109 ? 81.083 102.220 69.188 1.00 91.61 106 ASP B C 1
ATOM 1490 O O . ASP B 1 109 ? 82.035 102.083 69.955 1.00 92.59 106 ASP B O 1
ATOM 1495 N N . GLN B 1 110 ? 80.331 101.202 68.798 1.00 89.72 107 GLN B N 1
ATOM 1496 C CA . GLN B 1 110 ? 80.573 99.863 69.305 1.00 87.19 107 GLN B CA 1
ATOM 1497 C C . GLN B 1 110 ? 80.214 98.787 68.282 1.00 82.73 107 GLN B C 1
ATOM 1498 O O . GLN B 1 110 ? 79.281 98.949 67.504 1.00 80.16 107 GLN B O 1
ATOM 1504 N N . PHE B 1 111 ? 80.962 97.690 68.290 1.00 83.81 108 PHE B N 1
ATOM 1505 C CA . PHE B 1 111 ? 80.733 96.591 67.355 1.00 81.95 108 PHE B CA 1
ATOM 1506 C C . PHE B 1 111 ? 80.888 95.228 68.019 1.00 82.18 108 PHE B C 1
ATOM 1507 O O . PHE B 1 111 ? 81.954 94.912 68.548 1.00 88.71 108 PHE B O 1
ATOM 1515 N N . GLU B 1 112 ? 79.830 94.420 67.948 1.00 78.96 109 GLU B N 1
ATOM 1516 C CA . GLU B 1 112 ? 79.784 93.096 68.558 1.00 84.00 109 GLU B CA 1
ATOM 1517 C C . GLU B 1 112 ? 79.479 92.000 67.548 1.00 90.03 109 GLU B C 1
ATOM 1518 O O . GLU B 1 112 ? 78.674 92.190 66.631 1.00 90.34 109 GLU B O 1
ATOM 1524 N N . ARG B 1 113 ? 80.113 90.844 67.731 1.00 91.28 110 ARG B N 1
ATOM 1525 C CA . ARG B 1 113 ? 79.596 89.612 67.146 1.00 88.03 110 ARG B CA 1
ATOM 1526 C C . ARG B 1 113 ? 79.080 88.655 68.224 1.00 86.47 110 ARG B C 1
ATOM 1527 O O . ARG B 1 113 ? 79.694 88.497 69.284 1.00 85.26 110 ARG B O 1
ATOM 1535 N N . PHE B 1 114 ? 77.940 88.037 67.921 1.00 89.84 111 PHE B N 1
ATOM 1536 C CA . PHE B 1 114 ? 77.218 87.134 68.811 1.00 98.14 111 PHE B CA 1
ATOM 1537 C C . PHE B 1 114 ? 77.092 85.717 68.222 1.00 103.09 111 PHE B C 1
ATOM 1538 O O . PHE B 1 114 ? 76.630 84.785 68.889 1.00 98.18 111 PHE B O 1
ATOM 1555 N N . ALA C 1 5 ? 81.640 118.715 54.580 1.00 152.57 2 ALA C N 1
ATOM 1556 C CA . ALA C 1 5 ? 81.055 118.376 55.871 1.00 135.86 2 ALA C CA 1
ATOM 1557 C C . ALA C 1 5 ? 79.810 117.555 55.601 1.00 127.75 2 ALA C C 1
ATOM 1558 O O . ALA C 1 5 ? 78.709 118.091 55.561 1.00 134.05 2 ALA C O 1
ATOM 1560 N N . THR C 1 6 ? 79.980 116.255 55.388 1.00 114.14 3 THR C N 1
ATOM 1561 C CA . THR C 1 6 ? 78.854 115.426 54.975 1.00 101.77 3 THR C CA 1
ATOM 1562 C C . THR C 1 6 ? 78.151 114.754 56.148 1.00 94.60 3 THR C C 1
ATOM 1563 O O . THR C 1 6 ? 78.782 114.314 57.116 1.00 94.39 3 THR C O 1
ATOM 1567 N N . LYS C 1 7 ? 76.829 114.711 56.054 1.00 88.49 4 LYS C N 1
ATOM 1568 C CA . LYS C 1 7 ? 76.002 114.001 57.011 1.00 86.06 4 LYS C CA 1
ATOM 1569 C C . LYS C 1 7 ? 75.133 113.011 56.230 1.00 83.41 4 LYS C C 1
ATOM 1570 O O . LYS C 1 7 ? 74.893 113.201 55.036 1.00 78.18 4 LYS C O 1
ATOM 1576 N N . LEU C 1 8 ? 74.695 111.945 56.896 1.00 82.64 5 LEU C N 1
ATOM 1577 C CA . LEU C 1 8 ? 73.768 110.976 56.306 1.00 79.53 5 LEU C CA 1
ATOM 1578 C C . LEU C 1 8 ? 72.417 110.969 56.990 1.00 75.67 5 LEU C C 1
ATOM 1579 O O . LEU C 1 8 ? 72.321 110.692 58.185 1.00 83.86 5 LEU C O 1
ATOM 1584 N N . VAL C 1 9 ? 71.360 111.236 56.246 1.00 64.41 6 VAL C N 1
ATOM 1585 C CA . VAL C 1 9 ? 70.049 111.077 56.850 1.00 74.02 6 VAL C CA 1
ATOM 1586 C C . VAL C 1 9 ? 69.334 109.794 56.414 1.00 77.80 6 VAL C C 1
ATOM 1587 O O . VAL C 1 9 ? 69.186 109.497 55.226 1.00 77.66 6 VAL C O 1
ATOM 1591 N N . ILE C 1 10 ? 68.913 109.030 57.408 1.00 76.00 7 ILE C N 1
ATOM 1592 C CA . ILE C 1 10 ? 68.050 107.893 57.185 1.00 77.92 7 ILE C CA 1
ATOM 1593 C C . ILE C 1 10 ? 66.643 108.349 57.519 1.00 77.89 7 ILE C C 1
ATOM 1594 O O . ILE C 1 10 ? 66.413 108.885 58.599 1.00 77.79 7 ILE C O 1
ATOM 1599 N N . ALA C 1 11 ? 65.715 108.168 56.584 1.00 72.13 8 ALA C N 1
ATOM 1600 C CA . ALA C 1 11 ? 64.328 108.564 56.797 1.00 70.96 8 ALA C CA 1
ATOM 1601 C C . ALA C 1 11 ? 63.405 107.386 56.559 1.00 84.33 8 ALA C C 1
ATOM 1602 O O . ALA C 1 11 ? 63.408 106.806 55.476 1.00 88.25 8 ALA C O 1
ATOM 1604 N N . ILE C 1 12 ? 62.625 107.014 57.570 1.00 89.21 9 ILE C N 1
ATOM 1605 C CA . ILE C 1 12 ? 61.688 105.910 57.402 1.00 82.41 9 ILE C CA 1
ATOM 1606 C C . ILE C 1 12 ? 60.304 106.476 57.316 1.00 79.29 9 ILE C C 1
ATOM 1607 O O . ILE C 1 12 ? 59.938 107.339 58.091 1.00 87.45 9 ILE C O 1
ATOM 1612 N N . VAL C 1 13 ? 59.531 105.960 56.376 1.00 74.71 10 VAL C N 1
ATOM 1613 C CA . VAL C 1 13 ? 58.424 106.702 55.819 1.00 73.00 10 VAL C CA 1
ATOM 1614 C C . VAL C 1 13 ? 57.427 105.728 55.224 1.00 81.44 10 VAL C C 1
ATOM 1615 O O . VAL C 1 13 ? 57.803 104.623 54.839 1.00 84.99 10 VAL C O 1
ATOM 1619 N N . GLN C 1 14 ? 56.161 106.130 55.144 1.00 83.58 11 GLN C N 1
ATOM 1620 C CA . GLN C 1 14 ? 55.117 105.185 54.776 1.00 91.82 11 GLN C CA 1
ATOM 1621 C C . GLN C 1 14 ? 54.989 104.981 53.278 1.00 85.78 11 GLN C C 1
ATOM 1622 O O . GLN C 1 14 ? 55.036 105.948 52.528 1.00 85.44 11 GLN C O 1
ATOM 1628 N N . ASP C 1 15 ? 54.817 103.733 52.838 1.00 82.28 12 ASP C N 1
ATOM 1629 C CA . ASP C 1 15 ? 54.778 103.460 51.397 1.00 79.23 12 ASP C CA 1
ATOM 1630 C C . ASP C 1 15 ? 53.925 104.501 50.673 1.00 84.78 12 ASP C C 1
ATOM 1631 O O . ASP C 1 15 ? 54.280 104.965 49.584 1.00 86.72 12 ASP C O 1
ATOM 1636 N N . LYS C 1 16 ? 52.810 104.891 51.286 1.00 85.04 13 LYS C N 1
ATOM 1637 C CA . LYS C 1 16 ? 51.852 105.755 50.593 1.00 90.45 13 LYS C CA 1
ATOM 1638 C C . LYS C 1 16 ? 52.408 107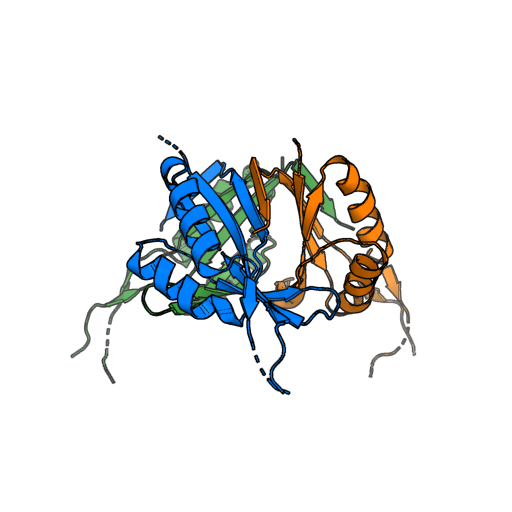.138 50.297 1.00 89.23 13 LYS C C 1
ATOM 1639 O O . LYS C 1 16 ? 51.940 107.808 49.381 1.00 88.76 13 LYS C O 1
ATOM 1645 N N . ASP C 1 17 ? 53.408 107.557 51.067 1.00 89.90 14 ASP C N 1
ATOM 1646 C CA . ASP C 1 17 ? 54.011 108.875 50.891 1.00 91.16 14 ASP C CA 1
ATOM 1647 C C . ASP C 1 17 ? 55.312 108.844 50.113 1.00 90.99 14 ASP C C 1
ATOM 1648 O O . ASP C 1 17 ? 55.807 109.886 49.686 1.00 94.45 14 ASP C O 1
ATOM 1653 N N . ALA C 1 18 ? 55.851 107.649 49.916 1.00 87.64 15 ALA C N 1
ATOM 1654 C CA . ALA C 1 18 ? 57.198 107.500 49.387 1.00 84.87 15 ALA C CA 1
ATOM 1655 C C . ALA C 1 18 ? 57.350 107.925 47.931 1.00 83.39 15 ALA C C 1
ATOM 1656 O O . ALA C 1 18 ? 58.391 108.445 47.541 1.00 84.41 15 ALA C O 1
ATOM 1658 N N . ASN C 1 19 ? 56.328 107.719 47.119 1.00 83.18 16 ASN C N 1
ATOM 1659 C CA . ASN C 1 19 ? 56.445 108.155 45.737 1.00 85.24 16 ASN C CA 1
ATOM 1660 C C . ASN C 1 19 ? 56.641 109.650 45.646 1.00 86.65 16 ASN C C 1
ATOM 1661 O O . ASN C 1 19 ? 57.625 110.112 45.088 1.00 91.33 16 ASN C O 1
ATOM 1666 N N . TYR C 1 20 ? 55.716 110.402 46.224 1.00 86.91 17 TYR C N 1
ATOM 1667 C CA 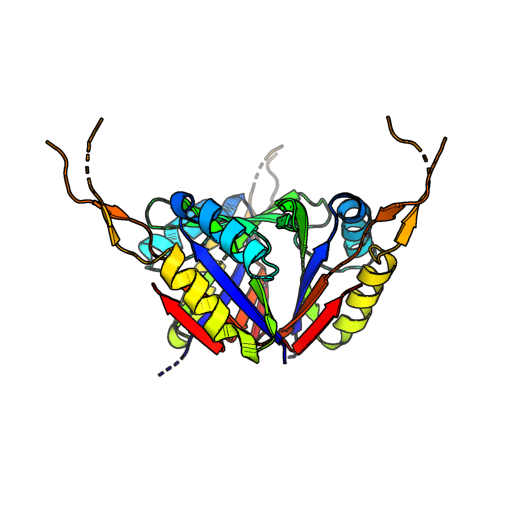. TYR C 1 20 ? 55.775 111.857 46.175 1.00 87.74 17 TYR C CA 1
ATOM 1668 C C . TYR C 1 20 ? 57.054 112.397 46.780 1.00 87.11 17 TYR C C 1
ATOM 1669 O O . TYR C 1 20 ? 57.627 113.365 46.300 1.00 90.10 17 TYR C O 1
ATOM 1678 N N . LEU C 1 21 ? 57.494 111.776 47.856 1.00 88.13 18 LEU C N 1
ATOM 1679 C CA . LEU C 1 21 ? 58.714 112.210 48.496 1.00 87.77 18 LEU C CA 1
ATOM 1680 C C . LEU C 1 21 ? 59.895 112.000 47.556 1.00 88.36 18 LEU C C 1
ATOM 1681 O O . LEU C 1 21 ? 60.720 112.883 47.376 1.00 88.32 18 LEU C O 1
ATOM 1686 N N . SER C 1 22 ? 59.976 110.825 46.951 1.00 87.05 19 SER C N 1
ATOM 1687 C CA . SER C 1 22 ? 61.148 110.497 46.158 1.00 82.94 19 SER C CA 1
ATOM 1688 C C . SER C 1 22 ? 61.255 111.422 44.957 1.00 83.60 19 SER C C 1
ATOM 1689 O O . SER C 1 22 ? 62.357 111.796 44.577 1.00 92.22 19 SER C O 1
ATOM 1692 N N . ASP C 1 23 ? 60.115 111.790 44.375 1.00 79.07 20 ASP C N 1
ATOM 1693 C CA . ASP C 1 23 ? 60.061 112.756 43.277 1.00 87.50 20 ASP C CA 1
ATOM 1694 C C . ASP C 1 23 ? 60.442 114.126 43.768 1.00 85.25 20 ASP C C 1
ATOM 1695 O O . ASP C 1 23 ? 61.096 114.897 43.079 1.00 82.15 20 ASP C O 1
ATOM 1700 N N . GLN C 1 24 ? 59.989 114.433 44.968 1.00 86.01 21 GLN C N 1
ATOM 1701 C CA . GLN C 1 24 ? 60.317 115.685 45.603 1.00 84.19 21 GLN C CA 1
ATOM 1702 C C . GLN C 1 24 ? 61.827 115.854 45.675 1.00 81.28 21 GLN C C 1
ATOM 1703 O O . GLN C 1 24 ? 62.350 116.921 45.385 1.00 86.36 21 GLN C O 1
ATOM 1709 N N . PHE C 1 25 ? 62.518 114.789 46.066 1.00 75.37 22 PHE C N 1
ATOM 1710 C CA . PHE C 1 25 ? 63.962 114.819 46.266 1.00 74.76 22 PHE C CA 1
ATOM 1711 C C . PHE C 1 25 ? 64.682 115.096 44.971 1.00 76.31 22 PHE C C 1
ATOM 1712 O O . PHE C 1 25 ? 65.591 115.919 44.906 1.00 79.41 22 PHE C O 1
ATOM 1720 N N . ILE C 1 26 ? 64.271 114.376 43.940 1.00 73.05 23 ILE C N 1
ATOM 1721 C CA . ILE C 1 26 ? 64.832 114.538 42.617 1.00 75.80 23 ILE C CA 1
ATOM 1722 C C . ILE C 1 26 ? 64.647 115.980 42.123 1.00 86.65 23 ILE C C 1
ATOM 1723 O O . ILE C 1 26 ? 65.598 116.628 41.705 1.00 88.46 23 ILE C O 1
ATOM 1728 N N . ASP C 1 27 ? 63.423 116.488 42.180 1.00 92.21 24 ASP C N 1
ATOM 1729 C CA . ASP C 1 27 ? 63.164 117.836 41.696 1.00 99.04 24 ASP C CA 1
ATOM 1730 C C . ASP C 1 27 ? 63.868 118.843 42.572 1.00 89.69 24 ASP C C 1
ATOM 1731 O O . ASP C 1 27 ? 63.915 120.021 42.256 1.00 90.39 24 ASP C O 1
ATOM 1736 N N . GLN C 1 28 ? 64.419 118.383 43.681 1.00 84.77 25 GLN C N 1
ATOM 1737 C CA . GLN C 1 28 ? 65.053 119.309 44.595 1.00 91.24 25 GLN C CA 1
ATOM 1738 C C . GLN C 1 28 ? 66.541 119.086 44.651 1.00 89.63 25 GLN C C 1
ATOM 1739 O O . GLN C 1 28 ? 67.236 119.647 45.501 1.00 80.87 25 GLN C O 1
ATOM 1745 N N . ASN C 1 29 ? 67.026 118.252 43.744 1.00 94.88 26 ASN C N 1
ATOM 1746 C CA . ASN C 1 29 ? 68.456 118.068 43.598 1.00 94.66 26 ASN C CA 1
ATOM 1747 C C . ASN C 1 29 ? 69.038 117.374 44.843 1.00 85.72 26 ASN C C 1
ATOM 1748 O O . ASN C 1 29 ? 70.175 117.612 45.250 1.00 82.20 26 ASN C O 1
ATOM 1753 N N . VAL C 1 30 ? 68.233 116.501 45.439 1.00 78.06 27 VAL C N 1
ATOM 1754 C CA . VAL C 1 30 ? 68.670 115.711 46.576 1.00 77.65 27 VAL C CA 1
ATOM 1755 C C . VAL C 1 30 ? 68.836 114.264 46.152 1.00 83.38 27 VAL C C 1
ATOM 1756 O O . VAL C 1 30 ? 67.875 113.634 45.701 1.00 85.65 27 VAL C O 1
ATOM 1760 N N . ARG C 1 31 ? 70.042 113.723 46.309 1.00 83.11 28 ARG C N 1
ATOM 1761 C CA . ARG C 1 31 ? 70.283 112.352 45.888 1.00 79.49 28 ARG C CA 1
ATOM 1762 C C . ARG C 1 31 ? 69.954 111.378 47.005 1.00 77.83 28 ARG C C 1
ATOM 1763 O O . ARG C 1 31 ? 70.755 111.168 47.924 1.00 82.78 28 ARG C O 1
ATOM 1771 N N . ALA C 1 32 ? 68.762 110.790 46.923 1.00 71.26 29 ALA C N 1
ATOM 1772 C CA . ALA C 1 32 ? 68.336 109.801 47.906 1.00 73.14 29 ALA C CA 1
ATOM 1773 C C . ALA C 1 32 ? 68.427 108.428 47.298 1.00 71.34 29 ALA C C 1
ATOM 1774 O O . ALA C 1 32 ? 68.220 108.274 46.104 1.00 74.33 29 ALA C O 1
ATOM 1776 N N . THR C 1 33 ? 68.752 107.430 48.106 1.00 67.39 30 THR C N 1
ATOM 1777 C CA . THR C 1 33 ? 68.594 106.056 47.657 1.00 74.23 30 THR C CA 1
ATOM 1778 C C . THR C 1 33 ? 67.560 105.367 48.529 1.00 74.47 30 THR C C 1
ATOM 1779 O O . THR C 1 33 ? 67.517 105.572 49.736 1.00 81.26 30 THR C O 1
ATOM 1783 N N . LYS C 1 34 ? 66.719 104.553 47.915 1.00 70.18 31 LYS C N 1
ATOM 1784 C CA . LYS C 1 34 ? 65.531 104.085 48.601 1.00 69.21 31 LYS C CA 1
ATOM 1785 C C . LYS C 1 34 ? 65.455 102.576 48.704 1.00 73.83 31 LYS C C 1
ATOM 1786 O O . LYS C 1 34 ? 65.631 101.861 47.717 1.00 75.37 31 LYS C O 1
ATOM 1792 N N . LEU C 1 35 ? 65.204 102.114 49.926 1.00 80.94 32 LEU C N 1
ATOM 1793 C CA . LEU C 1 35 ? 65.021 100.699 50.247 1.00 83.28 32 LEU C CA 1
ATOM 1794 C C . LEU C 1 35 ? 63.560 100.499 50.579 1.00 85.15 32 LEU C C 1
ATOM 1795 O O . LEU C 1 35 ? 62.889 101.421 51.044 1.00 81.78 32 LEU C O 1
ATOM 1800 N N . SER C 1 36 ? 63.057 99.299 50.340 1.00 85.15 33 SER C N 1
ATOM 1801 C CA . SER C 1 36 ? 61.734 98.981 50.835 1.00 86.12 33 SER C CA 1
ATOM 1802 C C . SER C 1 36 ? 61.895 98.047 52.020 1.00 75.89 33 SER C C 1
ATOM 1803 O O . SER C 1 36 ? 62.590 97.048 51.939 1.00 70.54 33 SER C O 1
ATOM 1806 N N . THR C 1 37 ? 61.261 98.405 53.127 1.00 77.13 34 THR C N 1
ATOM 1807 C CA . THR C 1 37 ? 61.459 97.718 54.386 1.00 78.66 34 THR C CA 1
ATOM 1808 C C . THR C 1 37 ? 60.117 97.364 55.011 1.00 83.15 34 THR C C 1
ATOM 1809 O O . THR C 1 37 ? 59.064 97.525 54.384 1.00 90.50 34 THR C O 1
ATOM 1813 N N . THR C 1 38 ? 60.156 96.852 56.236 1.00 77.80 35 THR C N 1
ATOM 1814 C CA . THR C 1 38 ? 58.936 96.689 57.014 1.00 79.83 35 THR C CA 1
ATOM 1815 C C . THR C 1 38 ? 59.171 97.252 58.397 1.00 83.41 35 THR C C 1
ATOM 1816 O O . THR C 1 38 ? 60.312 97.366 58.836 1.00 85.05 35 THR C O 1
ATOM 1820 N N . GLY C 1 39 ? 58.084 97.599 59.077 1.00 82.83 36 GLY C N 1
ATOM 1821 C CA . GLY C 1 39 ? 58.151 98.096 60.434 1.00 86.63 36 GLY C CA 1
ATOM 1822 C C . GLY C 1 39 ? 56.785 98.255 61.068 1.00 91.85 36 GLY C C 1
ATOM 1823 O O . GLY C 1 39 ? 55.744 97.914 60.491 1.00 89.83 36 GLY C O 1
ATOM 1824 N N . GLY C 1 40 ? 56.788 98.797 62.275 1.00 96.75 37 GLY C N 1
ATOM 1825 C CA . GLY C 1 40 ? 55.539 99.089 62.945 1.00 102.39 37 GLY C CA 1
ATOM 1826 C C . GLY C 1 40 ? 55.001 97.863 63.638 1.00 99.88 37 GLY C C 1
ATOM 1827 O O . GLY C 1 40 ? 55.516 96.750 63.447 1.00 96.14 37 GLY C O 1
ATOM 1828 N N . PHE C 1 41 ? 53.965 98.074 64.446 1.00 94.94 38 PHE C N 1
ATOM 1829 C CA . PHE C 1 41 ? 53.401 97.011 65.268 1.00 94.14 38 PHE C CA 1
ATOM 1830 C C . PHE C 1 41 ? 53.008 95.808 64.414 1.00 91.47 38 PHE C C 1
ATOM 1831 O O . PHE C 1 41 ? 53.177 94.648 64.815 1.00 82.06 38 PHE C O 1
ATOM 1839 N N . LEU C 1 42 ? 52.496 96.105 63.223 1.00 89.61 39 LEU C N 1
ATOM 1840 C CA . LEU C 1 42 ? 51.951 95.090 62.341 1.00 82.09 39 LEU C CA 1
ATOM 1841 C C . LEU C 1 42 ? 52.998 94.527 61.399 1.00 82.87 39 LEU C C 1
ATOM 1842 O O . LEU C 1 42 ? 52.731 93.573 60.662 1.00 79.94 39 LEU C O 1
ATOM 1847 N N . GLN C 1 43 ? 54.181 95.133 61.423 1.00 84.33 40 GLN C N 1
ATOM 1848 C CA . GLN C 1 43 ? 55.306 94.671 60.620 1.00 84.61 40 GLN C CA 1
ATOM 1849 C C . GLN C 1 43 ? 54.999 94.738 59.123 1.00 83.96 40 GLN C C 1
ATOM 1850 O O . GLN C 1 43 ? 55.107 93.751 58.386 1.00 73.73 40 GLN C O 1
ATOM 1856 N N . SER C 1 44 ? 54.630 95.932 58.686 1.00 86.35 41 SER C N 1
ATOM 1857 C CA . SER C 1 44 ? 54.143 96.118 57.346 1.00 85.71 41 SER C CA 1
ATOM 1858 C C . SER C 1 44 ? 55.069 96.976 56.535 1.00 88.44 41 SER C C 1
ATOM 1859 O O . SER C 1 44 ? 55.908 97.685 57.067 1.00 97.58 41 SER C O 1
ATOM 1862 N N . GLY C 1 45 ? 54.892 96.913 55.229 1.00 85.11 42 GLY C N 1
ATOM 1863 C CA . GLY C 1 45 ? 55.760 97.605 54.311 1.00 80.29 42 GLY C CA 1
ATOM 1864 C C . GLY C 1 45 ? 55.725 99.086 54.514 1.00 85.90 42 GLY C C 1
ATOM 1865 O O . GLY C 1 45 ? 54.670 99.711 54.627 1.00 91.19 42 GLY C O 1
ATOM 1866 N N . ASN C 1 46 ? 56.917 99.646 54.586 1.00 90.23 43 ASN C N 1
ATOM 1867 C CA . ASN C 1 46 ? 57.101 101.075 54.507 1.00 88.48 43 ASN C CA 1
ATOM 1868 C C . ASN C 1 46 ? 58.342 101.236 53.650 1.00 84.47 43 ASN C C 1
ATOM 1869 O O . ASN C 1 46 ? 58.739 100.296 52.963 1.00 91.18 43 ASN C O 1
ATOM 1874 N N . THR C 1 47 ? 58.948 102.410 53.659 1.00 73.17 44 THR C N 1
ATOM 1875 C CA . THR C 1 47 ? 60.171 102.567 52.909 1.00 73.78 44 THR C CA 1
ATOM 1876 C C . THR C 1 47 ? 61.163 103.435 53.657 1.00 75.56 44 THR C C 1
ATOM 1877 O O . THR C 1 47 ? 60.780 104.361 54.359 1.00 70.40 44 THR C O 1
ATOM 1881 N N . THR C 1 48 ? 62.441 103.097 53.507 1.00 80.40 45 THR C N 1
ATOM 1882 C CA . THR C 1 48 ? 63.541 103.807 54.136 1.00 75.64 45 THR C CA 1
ATOM 1883 C C . THR C 1 48 ? 64.302 104.561 53.064 1.00 75.56 45 THR C C 1
ATOM 1884 O O . THR C 1 48 ? 64.412 104.108 51.932 1.00 78.57 45 THR C O 1
ATOM 1888 N N . PHE C 1 49 ? 64.812 105.727 53.419 1.00 75.99 46 PHE C N 1
ATOM 1889 C CA . PHE C 1 49 ? 65.650 106.492 52.522 1.00 73.69 46 PHE C CA 1
ATOM 1890 C C . PHE C 1 49 ? 66.996 106.686 53.171 1.00 79.15 46 PHE C C 1
ATOM 1891 O O . PHE C 1 49 ? 67.091 106.879 54.377 1.00 82.86 46 PHE C O 1
ATOM 1907 N N . ILE C 1 51 ? 70.446 109.154 52.604 1.00 77.65 48 ILE C N 1
ATOM 1908 C CA . ILE C 1 51 ? 70.753 110.359 51.873 1.00 79.72 48 ILE C CA 1
ATOM 1909 C C . ILE C 1 51 ? 72.056 110.970 52.325 1.00 89.59 48 ILE C C 1
ATOM 1910 O O . ILE C 1 51 ? 72.128 111.531 53.415 1.00 95.53 48 ILE C O 1
ATOM 1915 N N . GLY C 1 52 ? 73.079 110.858 51.481 1.00 88.17 49 GLY C N 1
ATOM 1916 C CA . GLY C 1 52 ? 74.337 111.549 51.705 1.00 88.83 49 GLY C CA 1
ATOM 1917 C C . GLY C 1 52 ? 74.180 112.994 51.279 1.00 87.22 49 GLY C C 1
ATOM 1918 O O . GLY C 1 52 ? 73.711 113.274 50.180 1.00 95.47 49 GLY C O 1
ATOM 1919 N N . ILE C 1 53 ? 74.570 113.915 52.147 1.00 77.37 50 ILE C N 1
ATOM 1920 C CA . ILE C 1 53 ? 74.237 115.312 51.941 1.00 80.03 50 ILE C CA 1
ATOM 1921 C C . ILE C 1 53 ? 75.210 116.242 52.683 1.00 85.82 50 ILE C C 1
ATOM 1922 O O . ILE C 1 53 ? 75.730 115.903 53.751 1.00 93.62 50 ILE C O 1
ATOM 1927 N N . GLU C 1 54 ? 75.476 117.408 52.111 1.00 80.00 51 GLU C N 1
ATOM 1928 C CA . GLU C 1 54 ? 76.333 118.373 52.782 1.00 85.03 51 GLU C CA 1
ATOM 1929 C C . GLU C 1 54 ? 75.621 118.920 54.014 1.00 89.82 51 GLU C C 1
ATOM 1930 O O . GLU C 1 54 ? 74.459 119.318 53.942 1.00 90.27 51 GLU C O 1
ATOM 1936 N N . GLU C 1 55 ? 76.329 118.933 55.140 1.00 90.86 52 GLU C N 1
ATOM 1937 C CA . GLU C 1 55 ? 75.783 119.363 56.425 1.00 89.51 52 GLU C CA 1
ATOM 1938 C C . GLU C 1 55 ? 74.890 120.587 56.305 1.00 87.65 52 GLU C C 1
ATOM 1939 O O . GLU C 1 55 ? 73.846 120.678 56.955 1.00 84.31 52 GLU C O 1
ATOM 1945 N N . GLU C 1 56 ? 75.311 121.524 55.463 1.00 90.97 53 GLU C N 1
ATOM 1946 C CA . GLU C 1 56 ? 74.616 122.796 55.303 1.00 92.78 53 GLU C CA 1
ATOM 1947 C C . GLU C 1 56 ? 73.169 122.604 54.855 1.00 88.47 53 GLU C C 1
ATOM 1948 O O . GLU C 1 56 ? 72.309 123.425 55.163 1.00 87.21 53 GLU C O 1
ATOM 1954 N N . ARG C 1 57 ? 72.894 121.507 54.153 1.00 89.24 54 ARG C N 1
ATOM 1955 C CA . ARG C 1 57 ? 71.570 121.300 53.559 1.00 91.53 54 ARG C CA 1
ATOM 1956 C C . ARG C 1 57 ? 70.608 120.448 54.386 1.00 93.90 54 ARG C C 1
ATOM 1957 O O . ARG C 1 57 ? 69.426 120.344 54.057 1.00 94.99 54 ARG C O 1
ATOM 1965 N N . VAL C 1 58 ? 71.105 119.824 55.443 1.00 88.26 55 VAL C N 1
ATOM 1966 C CA . VAL C 1 58 ? 70.256 118.943 56.235 1.00 84.60 55 VAL C CA 1
ATOM 1967 C C . VAL C 1 58 ? 68.869 119.502 56.591 1.00 87.17 55 VAL C C 1
ATOM 1968 O O . VAL C 1 58 ? 67.850 118.865 56.307 1.00 84.32 55 VAL C O 1
ATOM 1972 N N . PRO C 1 59 ? 68.816 120.695 57.209 1.00 86.90 56 PRO C N 1
ATOM 1973 C CA . PRO C 1 59 ? 67.498 121.195 57.616 1.00 82.50 56 PRO C CA 1
ATOM 1974 C C . PRO C 1 59 ? 66.576 121.353 56.418 1.00 86.40 56 PRO C C 1
ATOM 1975 O O . PRO C 1 59 ? 65.364 121.172 56.569 1.00 87.53 56 PRO C O 1
ATOM 1979 N N . GLU C 1 60 ? 67.150 121.689 55.259 1.00 85.43 57 GLU C N 1
ATOM 1980 C CA . GLU C 1 60 ? 66.401 121.773 54.008 1.00 88.82 57 GLU C CA 1
ATOM 1981 C C . GLU C 1 60 ? 65.730 120.433 53.707 1.00 82.39 57 GLU C C 1
ATOM 1982 O O . GLU C 1 60 ? 64.507 120.335 53.570 1.00 77.98 57 GLU C O 1
ATOM 1988 N N . VAL C 1 61 ? 66.555 119.404 53.602 1.00 75.05 58 VAL C N 1
ATOM 1989 C CA . VAL C 1 61 ? 66.076 118.049 53.452 1.00 75.20 58 VAL C CA 1
ATOM 1990 C C . VAL C 1 61 ? 65.011 117.692 54.479 1.00 83.18 58 VAL C C 1
ATOM 1991 O O . VAL C 1 61 ? 63.974 117.121 54.137 1.00 85.09 58 VAL C O 1
ATOM 1995 N N . LEU C 1 62 ? 65.271 118.002 55.746 1.00 84.77 59 LEU C N 1
ATOM 1996 C CA . LEU C 1 62 ? 64.339 117.619 56.798 1.00 82.07 59 LEU C CA 1
ATOM 1997 C C . LEU C 1 62 ? 62.982 118.221 56.530 1.00 84.59 59 LEU C C 1
ATOM 1998 O O . LEU C 1 62 ? 61.961 117.544 56.642 1.00 81.19 59 LEU C O 1
ATOM 2003 N N . GLU C 1 63 ? 62.982 119.492 56.146 1.00 88.27 60 GLU C N 1
ATOM 2004 C CA . GLU C 1 63 ? 61.742 120.166 55.817 1.00 95.15 60 GLU C CA 1
ATOM 2005 C C . GLU C 1 63 ? 61.029 119.504 54.650 1.00 89.36 60 GLU C C 1
ATOM 2006 O O . GLU C 1 63 ? 59.813 119.349 54.675 1.00 87.08 60 GLU C O 1
ATOM 2012 N N . ILE C 1 64 ? 61.782 119.116 53.629 1.00 90.24 61 ILE C N 1
ATOM 2013 C CA . ILE C 1 64 ? 61.187 118.451 52.472 1.00 90.61 61 ILE C CA 1
ATOM 2014 C C . ILE C 1 64 ? 60.411 117.238 52.917 1.00 86.00 61 ILE C C 1
ATOM 2015 O O . ILE C 1 64 ? 59.315 116.965 52.416 1.00 86.94 61 ILE C O 1
ATOM 2020 N N . ILE C 1 65 ? 61.003 116.516 53.863 1.00 78.18 62 ILE C N 1
ATOM 2021 C CA . ILE C 1 65 ? 60.411 115.313 54.422 1.00 77.96 62 ILE C CA 1
ATOM 2022 C C . ILE C 1 65 ? 59.178 115.621 55.261 1.00 81.50 62 ILE C C 1
ATOM 2023 O O . ILE C 1 65 ? 58.105 115.065 55.031 1.00 76.00 62 ILE C O 1
ATOM 2028 N N . LYS C 1 66 ? 59.331 116.512 56.233 1.00 87.80 63 LYS C N 1
ATOM 2029 C CA . LYS C 1 66 ? 58.219 116.866 57.098 1.00 87.76 63 LYS C CA 1
ATOM 2030 C C . LYS C 1 66 ? 56.985 117.200 56.274 1.00 84.92 63 LYS C C 1
ATOM 2031 O O . LYS C 1 66 ? 55.894 116.734 56.576 1.00 91.72 63 LYS C O 1
ATOM 2037 N N . LYS C 1 67 ? 57.165 117.985 55.220 1.00 76.31 64 LYS C N 1
ATOM 2038 C CA . LYS C 1 67 ? 56.049 118.420 54.393 1.00 81.21 64 LYS C CA 1
ATOM 2039 C C . LYS C 1 67 ? 55.416 117.257 53.629 1.00 88.58 64 LYS C C 1
ATOM 2040 O O . LYS C 1 67 ? 54.195 117.204 53.433 1.00 90.88 64 LYS C O 1
ATOM 2046 N N . ALA C 1 68 ? 56.262 116.330 53.201 1.00 87.10 65 ALA C N 1
ATOM 2047 C CA . ALA C 1 68 ? 55.847 115.246 52.328 1.00 84.24 65 ALA C CA 1
ATOM 2048 C C . ALA C 1 68 ? 55.197 114.101 53.076 1.00 80.42 65 ALA C C 1
ATOM 2049 O O . ALA C 1 68 ? 54.423 113.345 52.507 1.00 85.93 65 ALA C O 1
ATOM 2051 N N . SER C 1 69 ? 55.522 113.961 54.350 1.00 75.63 66 SER C N 1
ATOM 2052 C CA . SER C 1 69 ? 55.203 112.731 55.047 1.00 84.24 66 SER C CA 1
ATOM 2053 C C . SER C 1 69 ? 54.747 112.916 56.487 1.00 94.69 66 SER C C 1
ATOM 2054 O O . SER C 1 69 ? 54.599 111.938 57.219 1.00 101.69 66 SER C O 1
ATOM 2057 N N . HIS C 1 70 ? 54.535 114.153 56.908 1.00 89.99 67 HIS C N 1
ATOM 2058 C CA . HIS C 1 70 ? 54.135 114.380 58.280 1.00 86.96 67 HIS C CA 1
ATOM 2059 C C . HIS C 1 70 ? 52.872 113.588 58.553 1.00 87.05 67 HIS C C 1
ATOM 2060 O O . HIS C 1 70 ? 52.149 113.221 57.622 1.00 81.08 67 HIS C O 1
ATOM 2067 N N . THR C 1 71 ? 52.632 113.319 59.836 1.00 88.26 68 THR C N 1
ATOM 2068 C CA . THR C 1 71 ? 51.441 112.616 60.307 1.00 85.77 68 THR C CA 1
ATOM 2069 C C . THR C 1 71 ? 50.216 113.498 60.138 1.00 84.67 68 THR C C 1
ATOM 2070 O O . THR C 1 71 ? 50.268 114.703 60.391 1.00 81.90 68 THR C O 1
ATOM 2074 N N . ARG C 1 72 ? 49.109 112.909 59.709 1.00 85.86 69 ARG C N 1
ATOM 2075 C CA . ARG C 1 72 ? 47.868 113.661 59.650 1.00 89.95 69 ARG C CA 1
ATOM 2076 C C . ARG C 1 72 ? 46.654 112.771 59.624 1.00 95.64 69 ARG C C 1
ATOM 2077 O O . ARG C 1 72 ? 46.763 111.550 59.671 1.00 88.66 69 ARG C O 1
ATOM 2085 N N . GLU C 1 73 ? 45.492 113.412 59.554 1.00 103.46 70 GLU C N 1
ATOM 2086 C CA . GLU C 1 73 ? 44.229 112.715 59.418 1.00 99.84 70 GLU C CA 1
ATOM 2087 C C . GLU C 1 73 ? 43.648 112.955 58.045 1.00 95.83 70 GLU C C 1
ATOM 2088 O O . GLU C 1 73 ? 43.761 114.045 57.495 1.00 90.84 70 GLU C O 1
ATOM 2094 N N . GLU C 1 74 ? 43.040 111.922 57.485 1.00 101.68 71 GLU C N 1
ATOM 2095 C CA . GLU C 1 74 ? 42.351 112.061 56.218 1.00 109.62 71 GLU C CA 1
ATOM 2096 C C . GLU C 1 74 ? 40.972 111.441 56.299 1.00 114.21 71 GLU C C 1
ATOM 2097 O O . GLU C 1 74 ? 40.633 110.775 57.273 1.00 113.57 71 GLU C O 1
ATOM 2103 N N . PHE C 1 75 ? 40.166 111.671 55.276 1.00 120.02 72 PHE C N 1
ATOM 2104 C CA . PHE C 1 75 ? 38.866 111.041 55.234 1.00 125.06 72 PHE C CA 1
ATOM 2105 C C . PHE C 1 75 ? 38.916 109.752 54.428 1.00 125.46 72 PHE C C 1
ATOM 2106 O O . PHE C 1 75 ? 39.280 109.735 53.245 1.00 123.53 72 PHE C O 1
ATOM 2122 N N . THR C 1 77 ? 36.923 105.889 53.624 1.00 151.63 74 THR C N 1
ATOM 2123 C CA . THR C 1 77 ? 35.688 105.118 53.662 1.00 158.54 74 THR C CA 1
ATOM 2124 C C . THR C 1 77 ? 36.001 103.617 53.654 1.00 153.65 74 THR C C 1
ATOM 2125 O O . THR C 1 77 ? 36.745 103.127 52.798 1.00 142.53 74 THR C O 1
ATOM 2129 N N . PRO C 1 78 ? 35.439 102.894 54.637 1.00 156.99 75 PRO C N 1
ATOM 2130 C CA . PRO C 1 78 ? 35.647 101.462 54.896 1.00 155.90 75 PRO C CA 1
ATOM 2131 C C . PRO C 1 78 ? 35.020 100.575 53.823 1.00 156.37 75 PRO C C 1
ATOM 2132 O O . PRO C 1 78 ? 33.847 100.750 53.501 1.00 156.23 75 PRO C O 1
ATOM 2136 N N . SER C 1 79 ? 35.785 99.625 53.294 1.00 156.82 76 SER C N 1
ATOM 2137 C CA . SER C 1 79 ? 35.275 98.722 52.260 1.00 154.46 76 SER C CA 1
ATOM 2138 C C . SER C 1 79 ? 34.925 97.339 52.820 1.00 148.80 76 SER C C 1
ATOM 2139 O O . SER C 1 79 ? 34.040 97.197 53.669 1.00 141.40 76 SER C O 1
ATOM 2142 N N . TYR C 1 92 ? 29.354 106.357 55.154 1.00 168.43 89 TYR C N 1
ATOM 2143 C CA . TYR C 1 92 ? 29.742 107.257 56.239 1.00 169.61 89 TYR C CA 1
ATOM 2144 C C . TYR C 1 92 ? 31.264 107.399 56.362 1.00 177.51 89 TYR C C 1
ATOM 2145 O O . TYR C 1 92 ? 31.887 106.727 57.191 1.00 179.48 89 TYR 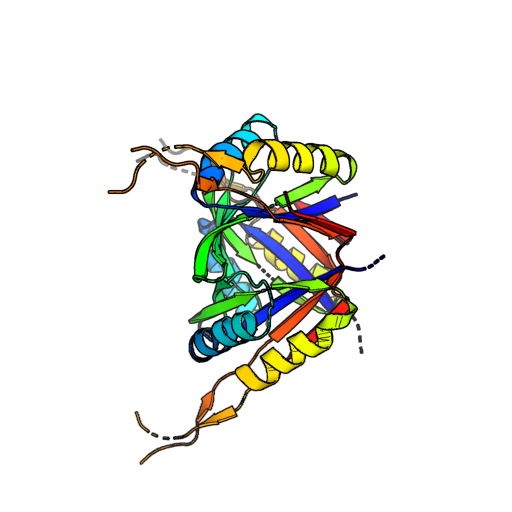C O 1
ATOM 2147 N N . PRO C 1 93 ? 31.870 108.271 55.530 1.00 175.65 90 PRO C N 1
ATOM 2148 C CA . PRO C 1 93 ? 33.303 108.568 55.640 1.00 165.11 90 PRO C CA 1
ATOM 2149 C C . PRO C 1 93 ? 33.741 108.865 57.078 1.00 152.79 90 PRO C C 1
ATOM 2150 O O . PRO C 1 93 ? 32.941 109.293 57.915 1.00 138.19 90 PRO C O 1
ATOM 2154 N N . ILE C 1 94 ? 35.020 108.623 57.349 1.00 154.55 91 ILE C N 1
ATOM 2155 C CA . ILE C 1 94 ? 35.579 108.754 58.690 1.00 151.40 91 ILE C CA 1
ATOM 2156 C C . ILE C 1 94 ? 36.997 109.353 58.620 1.00 142.13 91 ILE C C 1
ATOM 2157 O O . ILE C 1 94 ? 37.709 109.181 57.623 1.00 137.18 91 ILE C O 1
ATOM 2162 N N . LYS C 1 95 ? 37.383 110.081 59.666 1.00 133.93 92 LYS C N 1
ATOM 2163 C CA . LYS C 1 95 ? 38.724 110.650 59.770 1.00 124.72 92 LYS C CA 1
ATOM 2164 C C . LYS C 1 95 ? 39.698 109.605 60.278 1.00 113.33 92 LYS C C 1
ATOM 2165 O O . LYS C 1 95 ? 39.554 109.100 61.389 1.00 102.17 92 LYS C O 1
ATOM 2171 N N . VAL C 1 96 ? 40.700 109.297 59.460 1.00 116.32 93 VAL C N 1
ATOM 2172 C CA . VAL C 1 96 ? 41.738 108.338 59.828 1.00 109.92 93 VAL C CA 1
ATOM 2173 C C . VAL C 1 96 ? 43.140 108.961 59.794 1.00 99.78 93 VAL C C 1
ATOM 2174 O O . VAL C 1 96 ? 43.443 109.801 58.943 1.00 96.31 93 VAL C O 1
ATOM 2178 N N . GLN C 1 97 ? 43.990 108.550 60.728 1.00 92.78 94 GLN C N 1
ATOM 2179 C CA . GLN C 1 97 ? 45.339 109.094 60.797 1.00 91.71 94 GLN C CA 1
ATOM 2180 C C . GLN C 1 97 ? 46.269 108.309 59.901 1.00 91.77 94 GLN C C 1
ATOM 2181 O O . GLN C 1 97 ? 46.178 107.082 59.822 1.00 80.33 94 GLN C O 1
ATOM 2187 N N . VAL C 1 98 ? 47.166 109.036 59.238 1.00 96.77 95 VAL C N 1
ATOM 2188 C CA . VAL C 1 98 ? 48.033 108.483 58.210 1.00 86.77 95 VAL C CA 1
ATOM 2189 C C . VAL C 1 98 ? 49.380 109.183 58.174 1.00 88.60 95 VAL C C 1
ATOM 2190 O O . VAL C 1 98 ? 49.559 110.273 58.727 1.00 83.28 95 VAL C O 1
ATOM 2194 N N . GLY C 1 99 ? 50.328 108.545 57.505 1.00 93.01 96 GLY C N 1
ATOM 2195 C CA . GLY C 1 99 ? 51.637 109.132 57.338 1.00 95.28 96 GLY C CA 1
ATOM 2196 C C . GLY C 1 99 ? 52.449 109.115 58.610 1.00 83.59 96 GLY C C 1
ATOM 2197 O O . GLY C 1 99 ? 52.301 108.238 59.458 1.00 80.10 96 GLY C O 1
ATOM 2198 N N . GLY C 1 100 ? 53.316 110.099 58.748 1.00 78.20 97 GLY C N 1
ATOM 2199 C CA . GLY C 1 100 ? 54.234 110.104 59.859 1.00 81.89 97 GLY C CA 1
ATOM 2200 C C . GLY C 1 100 ? 55.552 109.566 59.377 1.00 86.10 97 GLY C C 1
ATOM 2201 O O . GLY C 1 100 ? 55.620 108.541 58.710 1.00 95.04 97 GLY C O 1
ATOM 2202 N N . ALA C 1 101 ? 56.609 110.286 59.697 1.00 81.19 98 ALA C N 1
ATOM 2203 C CA . ALA C 1 101 ? 57.937 109.892 59.302 1.00 76.83 98 ALA C CA 1
ATOM 2204 C C . ALA C 1 101 ? 58.768 109.910 60.551 1.00 83.88 98 ALA C C 1
ATOM 2205 O O . ALA C 1 101 ? 58.370 110.455 61.569 1.00 97.61 98 ALA C O 1
ATOM 2207 N N . THR C 1 102 ? 59.926 109.296 60.479 1.00 80.90 99 THR C N 1
ATOM 2208 C CA . THR C 1 102 ? 60.859 109.323 61.577 1.00 83.92 99 THR C CA 1
ATOM 2209 C C . THR C 1 102 ? 62.189 109.331 60.875 1.00 84.96 99 THR C C 1
ATOM 2210 O O . THR C 1 102 ? 62.398 108.595 59.903 1.00 83.74 99 THR C O 1
ATOM 2214 N N . VAL C 1 103 ? 63.076 110.202 61.321 1.00 77.78 100 VAL C N 1
ATOM 2215 C CA . VAL C 1 103 ? 64.305 110.388 60.592 1.00 73.47 100 VAL C CA 1
ATOM 2216 C C . VAL C 1 103 ? 65.429 110.674 61.547 1.00 74.19 100 VAL C C 1
ATOM 2217 O O . VAL C 1 103 ? 65.233 111.275 62.588 1.00 69.90 100 VAL C O 1
ATOM 2221 N N . LEU C 1 104 ? 66.608 110.190 61.193 1.00 80.80 101 LEU C N 1
ATOM 2222 C CA . LEU C 1 104 ? 67.790 110.416 61.989 1.00 81.63 101 LEU C CA 1
ATOM 2223 C C . LEU C 1 104 ? 68.927 110.776 61.054 1.00 82.65 101 LEU C C 1
ATOM 2224 O O . LEU C 1 104 ? 69.068 110.194 59.978 1.00 86.22 101 LEU C O 1
ATOM 2229 N N . VAL C 1 105 ? 69.694 111.785 61.449 1.00 78.44 102 VAL C N 1
ATOM 2230 C CA . VAL C 1 105 ? 70.847 112.204 60.685 1.00 77.63 102 VAL C CA 1
ATOM 2231 C C . VAL C 1 105 ? 72.079 111.871 61.470 1.00 72.12 102 VAL C C 1
ATOM 2232 O O . VAL C 1 105 ? 72.197 112.244 62.641 1.00 67.19 102 VAL C O 1
ATOM 2236 N N . LEU C 1 106 ? 72.991 111.154 60.821 1.00 73.32 103 LEU C N 1
ATOM 2237 C CA . LEU C 1 106 ? 74.254 110.791 61.442 1.00 78.36 103 LEU C CA 1
ATOM 2238 C C . LEU C 1 106 ? 75.426 111.494 60.783 1.00 87.70 103 LEU C C 1
ATOM 2239 O O . LEU C 1 106 ? 75.338 111.935 59.636 1.00 88.74 103 LEU C O 1
ATOM 2244 N N . PRO C 1 107 ? 76.539 111.592 61.515 1.00 91.07 104 PRO C N 1
ATOM 2245 C CA . PRO C 1 107 ? 77.788 112.142 60.991 1.00 92.06 104 PRO C CA 1
ATOM 2246 C C . PRO C 1 107 ? 78.358 111.209 59.944 1.00 98.61 104 PRO C C 1
ATOM 2247 O O . PRO C 1 107 ? 78.018 110.028 59.945 1.00 96.96 104 PRO C O 1
ATOM 2251 N N . VAL C 1 108 ? 79.212 111.714 59.063 1.00 102.13 105 VAL C N 1
ATOM 2252 C CA . VAL C 1 108 ? 80.041 110.810 58.273 1.00 100.41 105 VAL C CA 1
ATOM 2253 C C . VAL C 1 108 ? 81.484 111.293 58.263 1.00 92.13 105 VAL C C 1
ATOM 2254 O O . VAL C 1 108 ? 81.746 112.491 58.168 1.00 91.06 105 VAL C O 1
ATOM 2258 N N . ASP C 1 109 ? 82.407 110.349 58.414 1.00 89.50 106 ASP C N 1
ATOM 2259 C CA . ASP C 1 109 ? 83.829 110.657 58.483 1.00 93.93 106 ASP C CA 1
ATOM 2260 C C . ASP C 1 109 ? 84.380 111.025 57.117 1.00 91.76 106 ASP C C 1
ATOM 2261 O O . ASP C 1 109 ? 85.205 111.922 56.987 1.00 94.66 106 ASP C O 1
ATOM 2266 N N . GLN C 1 110 ? 83.924 110.330 56.091 1.00 89.14 107 GLN C N 1
ATOM 2267 C CA . GLN C 1 110 ? 84.479 110.546 54.770 1.00 87.26 107 GLN C CA 1
ATOM 2268 C C . GLN C 1 110 ? 83.486 110.187 53.654 1.00 93.91 107 GLN C C 1
ATOM 2269 O O . GLN C 1 110 ? 82.705 109.240 53.769 1.00 92.39 107 GLN C O 1
ATOM 2275 N N . PHE C 1 111 ? 83.513 110.977 52.586 1.00 97.20 108 PHE C N 1
ATOM 2276 C CA . PHE C 1 111 ? 82.600 110.810 51.462 1.00 90.14 108 PHE C CA 1
ATOM 2277 C C . PHE C 1 111 ? 83.350 110.866 50.131 1.00 90.47 108 PHE C C 1
ATOM 2278 O O . PHE C 1 111 ? 84.133 111.789 49.888 1.00 104.07 108 PHE C O 1
ATOM 2286 N N . GLU C 1 112 ? 83.087 109.883 49.274 1.00 77.91 109 GLU C N 1
ATOM 2287 C CA . GLU C 1 112 ? 83.736 109.755 47.975 1.00 81.51 109 GLU C CA 1
ATOM 2288 C C . GLU C 1 112 ? 82.730 109.439 46.891 1.00 86.26 109 GLU C C 1
ATOM 2289 O O . GLU C 1 112 ? 81.815 108.647 47.094 1.00 90.18 109 GLU C O 1
ATOM 2295 N N . ARG C 1 113 ? 82.919 110.042 45.725 1.00 87.72 110 ARG C N 1
ATOM 2296 C CA . ARG C 1 113 ? 82.257 109.572 44.523 1.00 84.81 110 ARG C CA 1
ATOM 2297 C C . ARG C 1 113 ? 83.318 109.049 43.549 1.00 81.37 110 ARG C C 1
ATOM 2298 O O . ARG C 1 113 ? 84.382 109.648 43.391 1.00 85.70 110 ARG C O 1
ATOM 2306 N N . PHE C 1 114 ? 83.020 107.915 42.926 1.00 81.51 111 PHE C N 1
ATOM 2307 C CA . PHE C 1 114 ? 83.933 107.222 42.021 1.00 93.08 111 PHE C CA 1
ATOM 2308 C C . PHE C 1 114 ? 83.371 107.100 40.592 1.00 97.58 111 PHE C C 1
ATOM 2309 O O . PHE C 1 114 ? 83.996 106.499 39.710 1.00 87.82 111 PHE C O 1
#

B-factor: mean 95.34, std 24.91, range [54.07, 309.9]

Radius of gyration: 20.13 Å; Cα contacts (8 Å, |Δi|>4): 637; chains: 3; bounding box: 63×63×63 Å

CATH classification: 3.30.70.120

Organism: Pediococcus pentosaceus (strain ATCC 25745 / CCUG 21536 / LMG 10740 / 183-1w) (NCBI:txid278197)

Sequence (289 aa):
AATKLVIAIVQDKDANYLSDQFIDQNVRATKLSTTGGFLQSGNTTFIGIEEERVPEVLEIIKKASHTREEFTPYPIKVQVGGATVLVLPVDQFERFAATKLVIAIVQDKDANYLSDQFIDQNVRATKLSTTGGFLQSGNTTFIGIEEERVPEVLEIIKKASHTREEFTPSYPIKVQVGGATVLVLPVDQFERFATKLVIAIVQDKDANYLSDQFIDQNVRATKLSTTGGFLQSGNTTFIGIEEERVPEVLEIIKKASHTREEFTPSYPIKVQVGGATVLVLPVDQFERF

Solvent-accessible surface area: 15867 Å² total

Nearest PDB structures (foldseek):
  3m05-assembly1_B  TM=1.004E+00  e=4.550E-18  Pediococcus pentosaceus ATCC 25745
  3m05-assembly1_A  TM=9.969E-01  e=4.550E-18  Pediococcus pentosaceus ATCC 25745
  4d3h-assembly1_B  TM=9.159E-01  e=2.697E-12  Staphylococcus aureus
  4rww-assembly1_B  TM=8.420E-01  e=1.293E-11  Listeria monocytogenes EGD-e
  4rww-assembly1_A  TM=8.431E-01  e=3.111E-11  Listeria monocytogenes EGD-e

InterPro domains:
  IPR010375 Cyclic-di-AMP receptor [PF06153] (4-111)
  IPR010375 Cyclic-di-AMP receptor [PTHR38456] (4-111)
  IPR011322 Nitrogen regulatory PII-like, alpha/beta [SSF54913] (4-110)
  IPR015867 Nitrogen regulatory protein PII/ATP phosphoribosyltransferase, C-terminal [G3DSA:3.30.70.120] (2-105)

Secondary structure (DSSP, 8-state):
--EEEEEEEEEHHHHHHHHHHHHHTT---EEEEEEETTTTEEEEE--EEEGGGHHHHHHHHHHHH--EEE-------EEE--EEEEEEE-SEEEE-/--EEEEEEEEEHHHHHHHHHHHHHTT---EEEEEEETTTTEEEEE--EEEGGGHHHHHHHHHHHH--EEE--------EEE---EEEEEE-SEEEE-/-EEEEEEEEEHHHHHHHHHHHHHTT---EEEEEEETTTTEEEEE--EEEGGGHHHHHHHHHHHH--EEE--------EEE---EEEEEE-SEEEE-

Foldseek 3Di:
DFKKDKKKKKAPVLVVVLVVLCVVVVFDKDKDWAFDDPVRHITIMMHIDGPVCVVVSVVSCCVRFPWDWDWPCVIDTGIGGDMDMDMGGDPDDDDD/DWKKDKKKWKAQVLPVVLVVLCVVVVFDKDKAWAFDDPVRHITIMMHIGGPVCVVVSVVSCCVRFPWDWDWVDCVIDIGIGGHMDMDMGTDPDDDDD/DKKDKKKWKAQVLVVVLVVLCVVVVFDKDKDWAFDDPVGGITIMMHIDDPVCVVVSVVSCCVRFCWDWDWDPCVIDTDIGGHMDMDMGDDPDDDDD